Protein AF-A0A1M5UBV1-F1 (afdb_monomer_lite)

Secondary structure (DSSP, 8-state):
-HHHHHHHHTTSHHHHHHHHHHHHHTTEEEETTEEEE-TTS-TTTHHHHHHHHH-PEEETTEEE-SS---HHHHHHTTT-EEEEEEEEEGGGHHHHHHH-EE--TT-B-TTSPBP-SEEEES-SSSHHHHHHHHHHHHHH-S-EEEEEEEEEHHHHHHH----TT-TTSGGGGGEEEESEE-GGGBTTHHHHHHHHSTT-TT-----------

Organism: NCBI:txid299255

Foldseek 3Di:
DVVVVVVVQCVPVVSVVVVVCCCVPQQWHQDPVGIAGRPPRDPVCLQVVCCVPVVWHADQQFIQHPFFQDPVNLRSQQQTWYKWKAKAFLLCLLVCLVFNFAQDQPDADPVRHGQPAGKTFSDPDDDVSVVNQVVRCVVRNHGIDIWIFTGRSVVQVVFDDQPPVCPPPPRSSGITGDRGGRSVRGRCSVVSCVVSVPPCPPPNPPPPPDDDD

pLDDT: mean 76.19, std 16.85, range [38.78, 97.38]

Structure (mmCIF, N/CA/C/O backbone):
data_AF-A0A1M5UBV1-F1
#
_entry.id   AF-A0A1M5UBV1-F1
#
loop_
_atom_site.group_PDB
_atom_site.id
_atom_site.type_symbol
_atom_site.label_atom_id
_atom_site.label_alt_id
_atom_site.label_comp_id
_atom_site.label_asym_id
_atom_site.label_entity_id
_atom_site.label_seq_id
_atom_site.pdbx_PDB_ins_code
_atom_site.Cartn_x
_atom_site.Cartn_y
_atom_site.Cartn_z
_atom_site.occupancy
_atom_site.B_iso_or_equiv
_atom_site.auth_seq_id
_atom_site.auth_comp_id
_atom_site.auth_asym_id
_atom_site.auth_atom_id
_atom_site.pdbx_PDB_model_num
ATOM 1 N N . MET A 1 1 ? -2.088 0.505 27.541 1.00 43.03 1 MET A N 1
ATOM 2 C CA . MET A 1 1 ? -1.788 1.936 27.322 1.00 43.03 1 MET A CA 1
ATOM 3 C C . MET A 1 1 ? -3.053 2.742 27.047 1.00 43.03 1 MET A C 1
ATOM 5 O O . MET A 1 1 ? -3.202 3.775 27.684 1.00 43.03 1 MET A O 1
ATOM 9 N N . LEU A 1 2 ? -4.005 2.245 26.243 1.00 38.78 2 LEU A N 1
ATOM 10 C CA . LEU A 1 2 ? -5.259 2.952 25.934 1.00 38.78 2 LEU A CA 1
ATOM 11 C C . LEU A 1 2 ? -6.124 3.334 27.144 1.00 38.78 2 LEU A C 1
ATOM 13 O O . LEU A 1 2 ? -6.596 4.461 27.216 1.00 38.78 2 LEU A O 1
ATOM 17 N N . LYS A 1 3 ? -6.234 2.463 28.161 1.00 43.06 3 LYS A N 1
ATOM 18 C CA . LYS A 1 3 ? -6.889 2.814 29.440 1.00 43.06 3 LYS A CA 1
ATOM 19 C C . LYS A 1 3 ? -6.286 4.060 30.100 1.00 43.06 3 LYS A C 1
ATOM 21 O O . LYS A 1 3 ? -7.014 4.811 30.727 1.00 43.06 3 LYS A O 1
ATOM 26 N N . ASN A 1 4 ? -4.984 4.316 29.944 1.00 45.41 4 ASN A N 1
ATOM 27 C CA . ASN A 1 4 ? -4.338 5.508 30.507 1.00 45.41 4 ASN A CA 1
ATOM 28 C C . ASN A 1 4 ? -4.541 6.756 29.634 1.00 45.41 4 ASN A C 1
ATOM 30 O O . ASN A 1 4 ? -4.664 7.847 30.180 1.00 45.41 4 ASN A O 1
ATOM 34 N N . VAL A 1 5 ? -4.605 6.601 28.307 1.00 45.12 5 VAL A N 1
ATOM 35 C CA . VAL A 1 5 ? -4.924 7.695 27.371 1.00 45.12 5 VAL A CA 1
ATOM 36 C C . VAL A 1 5 ? -6.375 8.139 27.564 1.00 45.12 5 VAL A C 1
ATOM 38 O O . VAL A 1 5 ? -6.634 9.322 27.757 1.00 45.12 5 VAL A O 1
ATOM 41 N N . LEU A 1 6 ? -7.305 7.187 27.654 1.00 45.28 6 LEU A N 1
ATOM 42 C CA . LEU A 1 6 ? -8.710 7.464 27.936 1.00 45.28 6 LEU A CA 1
ATOM 43 C C . LEU A 1 6 ? -8.930 7.954 29.366 1.00 45.28 6 LEU A C 1
ATOM 45 O O . LEU A 1 6 ? -9.684 8.892 29.540 1.00 45.28 6 LEU A O 1
ATOM 49 N N . ASN A 1 7 ? -8.219 7.458 30.384 1.00 47.16 7 ASN A N 1
ATOM 50 C CA . ASN A 1 7 ? -8.306 8.048 31.730 1.00 47.16 7 ASN A CA 1
ATOM 51 C C . ASN A 1 7 ? -7.861 9.523 31.769 1.00 47.16 7 ASN A C 1
ATOM 53 O O . ASN A 1 7 ? -8.357 10.277 32.604 1.00 47.16 7 ASN A O 1
ATOM 57 N N . ASN A 1 8 ? -6.965 9.954 30.872 1.00 43.50 8 ASN A N 1
ATOM 58 C CA . ASN A 1 8 ? -6.593 11.365 30.705 1.00 43.50 8 ASN A CA 1
ATOM 59 C C . ASN A 1 8 ? -7.640 12.177 29.916 1.00 43.50 8 ASN A C 1
ATOM 61 O O . ASN A 1 8 ? -7.787 13.369 30.164 1.00 43.50 8 ASN A O 1
ATOM 65 N N . ILE A 1 9 ? -8.380 11.554 28.993 1.00 41.12 9 ILE A N 1
ATOM 66 C CA . ILE A 1 9 ? -9.473 12.195 28.237 1.00 41.12 9 ILE A CA 1
ATOM 67 C C . ILE A 1 9 ? -10.746 12.291 29.101 1.00 41.12 9 ILE A C 1
ATOM 69 O O . ILE A 1 9 ? -11.346 13.357 29.212 1.00 41.12 9 ILE A O 1
ATOM 73 N N . LEU A 1 10 ? -11.101 11.208 29.796 1.00 40.62 10 LEU A N 1
ATOM 74 C CA . LEU A 1 10 ? -12.265 11.061 30.678 1.00 40.62 10 LEU A CA 1
ATOM 75 C C . LEU A 1 10 ? -12.140 11.836 32.003 1.00 40.62 10 LEU A C 1
ATOM 77 O O . LEU A 1 10 ? -13.126 12.016 32.712 1.00 40.62 10 LEU A O 1
ATOM 81 N N . SER A 1 11 ? -10.944 12.314 32.363 1.00 46.53 11 SER A N 1
ATOM 82 C CA . SER A 1 11 ? -10.758 13.215 33.515 1.00 46.53 11 SER A CA 1
ATOM 83 C C . SER A 1 11 ? -11.107 14.676 33.200 1.00 46.53 11 SER A C 1
ATOM 85 O O . SER A 1 11 ? -11.178 15.498 34.116 1.00 46.53 11 SER A O 1
ATOM 87 N N . SER A 1 12 ? -11.394 14.993 31.933 1.00 46.38 12 SER A N 1
ATOM 88 C CA . SER A 1 12 ? -12.055 16.230 31.523 1.00 46.38 12 SER A CA 1
ATOM 89 C C . SER A 1 12 ? -13.567 15.980 31.384 1.00 46.38 12 SER A C 1
ATOM 91 O O . SER A 1 12 ? -13.971 15.234 30.492 1.00 46.38 12 SER A O 1
ATOM 93 N N . PRO A 1 13 ? -14.430 16.602 32.212 1.00 45.62 13 PRO A N 1
ATOM 94 C CA . PRO A 1 13 ? -15.876 16.342 32.210 1.00 45.62 13 PRO A CA 1
ATOM 95 C C . PRO A 1 13 ? -16.550 16.618 30.859 1.00 45.62 13 PRO A C 1
ATOM 97 O O . PRO A 1 13 ? -17.507 15.947 30.495 1.00 45.62 13 PRO A O 1
ATOM 100 N N . THR A 1 14 ? -16.034 17.588 30.100 1.00 46.50 14 THR A N 1
ATOM 101 C CA . THR A 1 14 ? -16.545 17.967 28.775 1.00 46.50 14 THR A CA 1
ATOM 102 C C . THR A 1 14 ? -16.158 16.978 27.679 1.00 46.50 14 THR A C 1
ATOM 104 O O . THR A 1 14 ? -16.930 16.800 26.746 1.00 46.50 14 THR A O 1
ATOM 107 N N . LEU A 1 15 ? -14.989 16.336 27.787 1.00 43.19 15 LEU A N 1
ATOM 108 C CA . LEU A 1 15 ? -14.557 15.302 26.839 1.00 43.19 15 LEU A CA 1
ATOM 109 C C . LEU A 1 15 ? -15.141 13.933 27.195 1.00 43.19 15 LEU A C 1
ATOM 111 O O . LEU A 1 15 ? -15.409 13.137 26.308 1.00 43.19 15 LEU A O 1
ATOM 115 N N . ALA A 1 16 ? -15.377 13.657 28.479 1.00 44.75 16 ALA A N 1
ATOM 116 C CA . ALA A 1 16 ? -16.016 12.419 28.912 1.00 44.75 16 ALA A CA 1
ATOM 117 C C . ALA A 1 16 ? -17.445 12.292 28.371 1.00 44.75 16 ALA A C 1
ATOM 119 O O . ALA A 1 16 ? -17.813 11.242 27.860 1.00 44.75 16 ALA A O 1
ATOM 120 N N . GLN A 1 17 ? -18.209 13.385 28.409 1.00 45.50 17 GLN A N 1
ATOM 121 C CA . GLN A 1 17 ? -19.580 13.406 27.909 1.00 45.50 17 GLN A CA 1
ATOM 122 C C . GLN A 1 17 ? -19.638 13.330 26.378 1.00 45.50 17 GLN A C 1
ATOM 124 O O . GLN A 1 17 ? -20.487 12.633 25.840 1.00 45.50 17 GLN A O 1
ATOM 129 N N . SER A 1 18 ? -18.679 13.948 25.674 1.00 53.75 18 SER A N 1
ATOM 130 C CA . SER A 1 18 ? -18.565 13.777 24.223 1.00 53.75 18 SER A CA 1
ATOM 131 C C . SER A 1 18 ? -18.099 12.384 23.824 1.00 53.75 18 SER A C 1
ATOM 133 O O . SER A 1 18 ? -18.428 11.987 22.725 1.00 53.75 18 SER A O 1
ATOM 135 N N . VAL A 1 19 ? -17.337 11.678 24.676 1.00 48.16 19 VAL A N 1
ATOM 136 C CA . VAL A 1 19 ? -16.870 10.295 24.460 1.00 48.16 19 VAL A CA 1
ATOM 137 C C . VAL A 1 19 ? -17.974 9.275 24.762 1.00 48.16 19 VAL A C 1
ATOM 139 O O . VAL A 1 19 ? -18.094 8.310 24.025 1.00 48.16 19 VAL A O 1
ATOM 142 N N . GLU A 1 20 ? -18.801 9.469 25.793 1.00 51.56 20 GLU A N 1
ATOM 143 C CA . GLU A 1 20 ? -19.961 8.596 26.060 1.00 51.56 20 GLU A CA 1
ATOM 144 C C . GLU A 1 20 ? -21.050 8.743 24.983 1.00 51.56 20 GLU A C 1
ATOM 146 O O . GLU A 1 20 ? -21.502 7.730 24.452 1.00 51.56 20 GLU A O 1
ATOM 151 N N . ASP A 1 21 ? -21.382 9.975 24.570 1.00 53.84 21 ASP A N 1
ATOM 152 C CA . ASP A 1 21 ? -22.288 10.219 23.432 1.00 53.84 21 ASP A CA 1
ATOM 153 C C . ASP A 1 21 ? -21.694 9.698 22.099 1.00 53.84 21 ASP A C 1
ATOM 155 O O . ASP A 1 21 ? -22.429 9.300 21.196 1.00 53.84 21 ASP A O 1
ATOM 159 N N . TRP A 1 22 ? -20.360 9.642 21.987 1.00 54.75 22 TRP A N 1
ATOM 160 C CA . TRP A 1 22 ? -19.616 9.033 20.871 1.00 54.75 22 TRP A CA 1
ATOM 161 C C . TRP A 1 22 ? -19.735 7.509 20.836 1.00 54.75 22 TRP A C 1
ATOM 163 O O . TRP A 1 22 ? -19.956 6.910 19.793 1.00 54.75 22 TRP A O 1
ATOM 173 N N . VAL A 1 23 ? -19.554 6.864 21.986 1.00 55.16 23 VAL A N 1
ATOM 174 C CA . VAL A 1 23 ? -19.487 5.403 22.119 1.00 55.16 23 VAL A CA 1
ATOM 175 C C . VAL A 1 23 ? -20.865 4.778 21.898 1.00 55.16 23 VAL A C 1
ATOM 177 O O . VAL A 1 23 ? -20.972 3.728 21.270 1.00 55.16 23 VAL A O 1
ATOM 180 N N . GLU A 1 24 ? -21.936 5.443 22.335 1.00 56.16 24 GLU A N 1
ATOM 181 C CA . GLU A 1 24 ? -23.305 4.981 22.072 1.00 56.16 24 GLU A CA 1
ATOM 182 C C . GLU A 1 24 ? -23.837 5.393 20.684 1.00 56.16 24 GLU A C 1
ATOM 184 O O . GLU A 1 24 ? -24.739 4.734 20.168 1.00 56.16 24 GLU A O 1
ATOM 189 N N . GLY A 1 25 ? -23.287 6.446 20.061 1.00 57.69 25 GLY A N 1
ATOM 190 C CA . GLY A 1 25 ? -23.727 6.951 18.753 1.00 57.69 25 GLY A CA 1
ATOM 191 C C . GLY A 1 25 ? -22.976 6.401 17.534 1.00 57.69 25 GLY A C 1
ATOM 192 O O . GLY A 1 25 ? -23.544 6.361 16.446 1.00 57.69 25 GLY A O 1
ATOM 193 N N . GLU A 1 26 ? -21.721 5.970 17.689 1.00 59.12 26 GLU A N 1
ATOM 194 C CA . GLU A 1 26 ? -20.807 5.731 16.554 1.00 59.12 26 GLU A CA 1
ATOM 195 C C . GLU A 1 26 ? -20.386 4.271 16.383 1.00 59.12 26 GLU A C 1
ATOM 197 O O . GLU A 1 26 ? -19.434 3.948 15.672 1.00 59.12 26 GLU A O 1
ATOM 202 N N . GLY A 1 27 ? -21.109 3.365 17.040 1.00 61.09 27 GLY A N 1
ATOM 203 C CA . GLY A 1 27 ? -20.923 1.941 16.836 1.00 61.09 27 GLY A CA 1
ATOM 204 C C . GLY A 1 27 ? -19.535 1.453 17.243 1.00 61.09 27 GLY A C 1
ATOM 205 O O . GLY A 1 27 ? -18.955 0.615 16.558 1.00 61.09 27 GLY A O 1
ATOM 206 N N . ILE A 1 28 ? -18.982 1.960 18.346 1.00 66.12 28 ILE A N 1
ATOM 207 C CA . ILE A 1 28 ? -17.858 1.331 19.045 1.00 66.12 28 ILE A CA 1
ATOM 208 C C . ILE A 1 28 ? -18.255 1.175 20.505 1.00 66.12 28 ILE A C 1
ATOM 210 O O . ILE A 1 28 ? -18.520 2.166 21.166 1.00 66.12 28 ILE A O 1
ATOM 214 N N . TYR A 1 29 ? -18.212 -0.042 21.038 1.00 67.75 29 TYR A N 1
ATOM 215 C CA . TYR A 1 29 ? -18.518 -0.331 22.437 1.00 67.75 29 TYR A CA 1
ATOM 216 C C . TYR A 1 29 ? -17.322 -0.977 23.154 1.00 67.75 29 TYR A C 1
ATOM 218 O O . TYR A 1 29 ? -16.541 -1.713 22.549 1.00 67.75 29 TYR A O 1
ATOM 226 N N . ASP A 1 30 ? -17.159 -0.702 24.451 1.00 68.75 30 ASP A N 1
ATOM 227 C CA . ASP A 1 30 ? -16.189 -1.394 25.316 1.00 68.75 30 ASP A CA 1
ATOM 228 C C . ASP A 1 30 ? -16.865 -2.610 25.962 1.00 68.75 30 ASP A C 1
ATOM 230 O O . ASP A 1 30 ? -17.845 -2.469 26.698 1.00 68.75 30 ASP A O 1
ATOM 234 N N . ASP A 1 31 ? -16.356 -3.814 25.699 1.00 72.31 31 ASP A N 1
ATOM 235 C CA . ASP A 1 31 ? -16.775 -5.027 26.398 1.00 72.31 31 ASP A CA 1
ATOM 236 C C . ASP A 1 31 ? -15.679 -5.546 27.347 1.00 72.31 31 ASP A C 1
ATOM 238 O O . ASP A 1 31 ? -14.582 -5.003 27.464 1.00 72.31 31 ASP A O 1
ATOM 242 N N . ALA A 1 32 ? -15.952 -6.641 28.063 1.00 70.31 32 ALA A N 1
ATOM 243 C CA . ALA A 1 32 ? -14.978 -7.221 28.994 1.00 70.31 32 ALA A CA 1
ATOM 244 C C . ALA A 1 32 ? -13.655 -7.670 28.324 1.00 70.31 32 ALA A C 1
ATOM 246 O O . ALA A 1 32 ? -12.669 -7.919 29.022 1.00 70.31 32 ALA A O 1
ATOM 247 N N . SER A 1 33 ? -13.631 -7.792 26.995 1.00 68.31 33 SER A N 1
ATOM 248 C CA . SER A 1 33 ? -12.469 -8.107 26.161 1.00 68.31 33 SER A CA 1
ATOM 249 C C . SER A 1 33 ? -11.823 -6.881 25.496 1.00 68.31 33 SER A C 1
ATOM 251 O O . SER A 1 33 ? -10.735 -7.023 24.935 1.00 68.31 33 SER A O 1
ATOM 253 N N . GLY A 1 34 ? -12.425 -5.695 25.623 1.00 70.69 34 GLY A N 1
ATOM 254 C CA . GLY A 1 34 ? -11.933 -4.411 25.128 1.00 70.69 34 GLY A CA 1
ATOM 255 C C . GLY A 1 34 ? -12.881 -3.740 24.130 1.00 70.69 34 GLY A C 1
ATOM 256 O O . GLY A 1 34 ? -14.011 -4.175 23.920 1.00 70.69 34 GLY A O 1
ATOM 257 N N . TRP A 1 35 ? -12.381 -2.686 23.487 1.00 68.31 35 TRP A N 1
ATOM 258 C CA . TRP A 1 35 ? -13.119 -1.912 22.489 1.00 68.31 35 TRP A CA 1
ATOM 259 C C . TRP A 1 35 ? -13.373 -2.719 21.212 1.00 68.31 35 TRP A C 1
ATOM 261 O O . TRP A 1 35 ? -12.452 -3.326 20.656 1.00 68.31 35 TRP A O 1
ATOM 271 N N . ARG A 1 36 ? -14.615 -2.696 20.727 1.00 69.44 36 ARG A N 1
ATOM 272 C CA . ARG A 1 36 ? -15.060 -3.350 19.493 1.00 69.44 36 ARG A CA 1
ATOM 273 C C . ARG A 1 36 ? -15.964 -2.433 18.696 1.00 69.44 36 ARG A C 1
ATOM 275 O O . ARG A 1 36 ? -16.697 -1.641 19.270 1.00 69.44 36 ARG A O 1
ATOM 282 N N . ARG A 1 37 ? -15.957 -2.611 17.379 1.00 72.12 37 ARG A N 1
ATOM 283 C CA . ARG A 1 37 ? -16.987 -2.056 16.509 1.00 72.12 37 ARG A CA 1
ATOM 284 C C . ARG A 1 37 ? -18.314 -2.788 16.738 1.00 72.12 37 ARG A C 1
ATOM 286 O O . ARG A 1 37 ? -18.337 -4.018 16.796 1.00 72.12 37 ARG A O 1
ATOM 293 N N . ASP A 1 38 ? -19.391 -2.026 16.842 1.00 71.75 38 ASP A N 1
ATOM 294 C CA . ASP A 1 38 ? -20.771 -2.479 16.797 1.00 71.75 38 ASP A CA 1
ATOM 295 C C . ASP A 1 38 ? -21.033 -3.162 15.447 1.00 71.75 38 ASP A C 1
ATOM 297 O O . ASP A 1 38 ? -20.908 -2.521 14.397 1.00 71.75 38 ASP A O 1
ATOM 301 N N . PRO A 1 39 ? -21.347 -4.469 15.440 1.00 68.69 39 PRO A N 1
ATOM 302 C CA . PRO A 1 39 ? -21.664 -5.182 14.209 1.00 68.69 39 PRO A CA 1
ATOM 303 C C . PRO A 1 39 ? -22.909 -4.626 13.504 1.00 68.69 39 PRO A C 1
ATOM 305 O O . PRO A 1 39 ? -23.041 -4.834 12.297 1.00 68.69 39 PRO A O 1
ATOM 308 N N . ASP A 1 40 ? -23.786 -3.924 14.228 1.00 69.25 40 ASP A N 1
ATOM 309 C CA . ASP A 1 40 ? -24.995 -3.300 13.695 1.00 69.25 40 ASP A CA 1
ATOM 310 C C . ASP A 1 40 ? -24.739 -1.869 13.178 1.00 69.25 40 ASP A C 1
ATOM 312 O O . ASP A 1 40 ? -25.636 -1.277 12.573 1.00 69.25 40 ASP A O 1
ATOM 316 N N . PHE A 1 41 ? -23.522 -1.320 13.343 1.00 69.56 41 PHE A N 1
ATOM 317 C CA . PHE A 1 41 ? -23.139 -0.043 12.733 1.00 69.56 41 PHE A CA 1
ATOM 318 C C . PHE A 1 41 ? -23.147 -0.174 11.212 1.00 69.56 41 PHE A C 1
ATOM 320 O O . PHE A 1 41 ? -22.277 -0.829 10.611 1.00 69.56 41 PHE A O 1
ATOM 327 N N . ALA A 1 42 ? -24.168 0.436 10.615 1.00 61.09 42 ALA A N 1
ATOM 328 C CA . ALA A 1 42 ? -24.555 0.243 9.234 1.00 61.09 42 ALA A CA 1
ATOM 329 C C . ALA A 1 42 ? -23.365 0.504 8.296 1.00 61.09 42 ALA A C 1
ATOM 331 O O . ALA A 1 42 ? -22.713 1.550 8.324 1.00 61.09 42 ALA A O 1
ATOM 332 N N . SER A 1 43 ? -23.025 -0.501 7.485 1.00 67.56 43 SER A N 1
ATOM 333 C CA . SER A 1 43 ? -21.823 -0.479 6.643 1.00 67.56 43 SER A CA 1
ATOM 334 C C . SER A 1 43 ? -21.807 0.660 5.619 1.00 67.56 43 SER A C 1
ATOM 336 O O . SER A 1 43 ? -20.747 0.994 5.103 1.00 67.56 43 SER A O 1
ATOM 338 N N . ASP A 1 44 ? -22.976 1.206 5.299 1.00 77.31 44 ASP A N 1
ATOM 339 C CA . ASP A 1 44 ? -23.207 2.290 4.350 1.00 77.31 44 ASP A CA 1
ATOM 340 C C . ASP A 1 44 ? -22.924 3.688 4.917 1.00 77.31 44 ASP A C 1
ATOM 342 O O . ASP A 1 44 ? -22.596 4.581 4.141 1.00 77.31 44 ASP A O 1
ATOM 346 N N . GLU A 1 45 ? -22.964 3.879 6.238 1.00 77.88 45 GLU A N 1
ATOM 347 C CA . GLU A 1 45 ? -22.649 5.171 6.876 1.00 77.88 45 GLU A CA 1
ATOM 348 C C . GLU A 1 45 ? -21.157 5.315 7.219 1.00 77.88 45 GLU A C 1
ATOM 350 O O . GLU A 1 45 ? -20.627 6.426 7.309 1.00 77.88 45 GLU A O 1
ATOM 355 N N . LEU A 1 46 ? -20.448 4.186 7.340 1.00 79.69 46 LEU A N 1
ATOM 356 C CA . LEU A 1 46 ? -19.030 4.146 7.698 1.00 79.69 46 LEU A CA 1
ATOM 357 C C . LEU A 1 46 ? -18.123 4.987 6.773 1.00 79.69 46 LEU A C 1
ATOM 359 O O . LEU A 1 46 ? -17.278 5.702 7.309 1.00 79.69 46 LEU A O 1
ATOM 363 N N . PRO A 1 47 ? -18.251 4.958 5.429 1.00 83.19 47 PRO A N 1
ATOM 364 C CA . PRO A 1 47 ? -17.396 5.767 4.559 1.00 83.19 47 PRO A CA 1
ATOM 365 C C . PRO A 1 47 ? -17.529 7.273 4.792 1.00 83.19 47 PRO A C 1
ATOM 367 O O . PRO A 1 47 ? -16.524 7.975 4.857 1.00 83.19 47 PRO A O 1
ATOM 370 N N . THR A 1 48 ? -18.761 7.769 4.946 1.00 81.25 48 THR A N 1
ATOM 371 C CA . THR A 1 48 ? -19.017 9.191 5.216 1.00 81.25 48 THR A CA 1
ATOM 372 C C . THR A 1 48 ? -18.414 9.593 6.551 1.00 81.25 48 THR A C 1
ATOM 374 O O . THR A 1 48 ? -17.684 10.577 6.625 1.00 81.25 48 THR A O 1
ATOM 377 N N . TYR A 1 49 ? -18.650 8.783 7.580 1.00 80.56 49 TYR A N 1
ATOM 378 C CA . TYR A 1 49 ? -18.112 9.015 8.909 1.00 80.56 49 TYR A CA 1
ATOM 379 C C . TYR A 1 49 ? -16.571 9.074 8.922 1.00 80.56 49 TYR A C 1
ATOM 381 O O . TYR A 1 49 ? -15.976 10.018 9.444 1.00 80.56 49 TYR A O 1
ATOM 389 N N . LEU A 1 50 ? -15.912 8.094 8.296 1.00 81.69 50 LEU A N 1
ATOM 390 C CA . LEU A 1 50 ? -14.451 8.026 8.218 1.00 81.69 50 LEU A CA 1
ATOM 391 C C . LEU A 1 50 ? -13.842 9.211 7.464 1.00 81.69 50 LEU A C 1
ATOM 393 O O . LEU A 1 50 ? -12.803 9.731 7.878 1.00 81.69 50 LEU A O 1
ATOM 397 N N . SER A 1 51 ? -14.501 9.666 6.400 1.00 82.56 51 SER A N 1
ATOM 398 C CA . SER A 1 51 ? -14.070 10.838 5.642 1.00 82.56 51 SER A CA 1
ATOM 399 C C . SER A 1 51 ? -14.166 12.113 6.485 1.00 82.56 51 SER A C 1
ATOM 401 O O . SER A 1 51 ? -13.199 12.869 6.564 1.00 82.56 51 SER A O 1
ATOM 403 N N . GLU A 1 52 ? -15.290 12.328 7.177 1.00 79.38 52 GLU A N 1
ATOM 404 C CA . GLU A 1 52 ? -15.535 13.548 7.957 1.00 79.38 52 GLU A CA 1
ATOM 405 C C . GLU A 1 52 ? -14.672 13.652 9.219 1.00 79.38 52 GLU A C 1
ATOM 407 O O . GLU A 1 52 ? -14.196 14.739 9.554 1.00 79.38 52 GLU A O 1
ATOM 412 N N . ILE A 1 53 ? -14.473 12.537 9.928 1.00 75.50 53 ILE A N 1
ATOM 413 C CA . ILE A 1 53 ? -13.826 12.536 11.246 1.00 75.50 53 ILE A CA 1
ATOM 414 C C . ILE A 1 53 ? -12.338 12.215 11.163 1.00 75.50 53 ILE A C 1
ATOM 416 O O . ILE A 1 53 ? -11.538 12.815 11.884 1.00 75.50 53 ILE A O 1
ATOM 420 N N . ALA A 1 54 ? -11.959 11.269 10.305 1.00 71.50 54 ALA A N 1
ATOM 421 C CA . ALA A 1 54 ? -10.599 10.745 10.252 1.00 71.50 54 ALA A CA 1
ATOM 422 C C . ALA A 1 54 ? -9.842 11.140 8.976 1.00 71.50 54 ALA A C 1
ATOM 424 O O . ALA A 1 54 ? -8.661 10.818 8.869 1.00 71.50 54 ALA A O 1
ATOM 425 N N . GLY A 1 55 ? -10.489 11.816 8.016 1.00 80.44 55 GLY A N 1
ATOM 426 C CA . GLY A 1 55 ? -9.876 12.120 6.719 1.00 80.44 55 GLY A CA 1
ATOM 427 C C . GLY A 1 55 ? -9.499 10.857 5.938 1.00 80.44 55 GLY A C 1
ATOM 428 O O . GLY A 1 55 ? -8.499 10.854 5.218 1.00 80.44 55 GLY A O 1
ATOM 429 N N . ILE A 1 56 ? -10.255 9.774 6.149 1.00 85.00 56 ILE A N 1
ATOM 430 C CA . ILE A 1 56 ? -10.055 8.465 5.526 1.00 85.00 56 ILE A CA 1
ATOM 431 C C . ILE A 1 56 ? -11.101 8.307 4.425 1.00 85.00 56 ILE A C 1
ATOM 433 O O . ILE A 1 56 ? -12.302 8.278 4.698 1.00 85.00 56 ILE A O 1
ATOM 437 N N . GLU A 1 57 ? -10.649 8.199 3.182 1.00 88.12 57 GLU A N 1
ATOM 438 C CA . GLU A 1 57 ? -11.527 8.118 2.015 1.00 88.12 57 GLU A CA 1
ATOM 439 C C . GLU A 1 57 ? -11.728 6.658 1.594 1.00 88.12 57 GLU A C 1
ATOM 441 O O . GLU A 1 57 ? -10.839 5.819 1.737 1.00 88.12 57 GLU A O 1
ATOM 446 N N . ALA A 1 58 ? -12.931 6.319 1.129 1.00 86.88 58 ALA A N 1
ATOM 447 C CA . ALA A 1 58 ? -13.209 4.986 0.605 1.00 86.88 58 ALA A CA 1
ATOM 448 C C . ALA A 1 58 ? -12.765 4.895 -0.856 1.00 86.88 58 ALA A C 1
ATOM 450 O O . ALA A 1 58 ? -13.127 5.742 -1.667 1.00 86.88 58 ALA A O 1
ATOM 451 N N . GLU A 1 59 ? -12.053 3.824 -1.183 1.00 86.50 59 GLU A N 1
ATOM 452 C CA . GLU A 1 59 ? -11.448 3.576 -2.486 1.00 86.50 59 GLU A CA 1
ATOM 453 C C . GLU A 1 59 ? -11.741 2.155 -2.980 1.00 86.50 59 GLU A C 1
ATOM 455 O O . GLU A 1 59 ? -12.262 1.292 -2.259 1.00 86.50 59 GLU A O 1
ATOM 460 N N . GLU A 1 60 ? -11.401 1.878 -4.240 1.00 83.69 60 GLU A N 1
ATOM 461 C CA . GLU A 1 60 ? -11.484 0.511 -4.748 1.00 83.69 60 GLU A CA 1
ATOM 462 C C . GLU A 1 60 ? -10.578 -0.420 -3.919 1.00 83.69 60 GLU A C 1
ATOM 464 O O . GLU A 1 60 ? -9.369 -0.240 -3.803 1.00 83.69 60 GLU A O 1
ATOM 469 N N . GLY A 1 61 ? -11.178 -1.442 -3.305 1.00 82.81 61 GLY A N 1
ATOM 470 C CA . GLY A 1 61 ? -10.455 -2.435 -2.507 1.00 82.81 61 GLY A CA 1
ATOM 471 C C . GLY A 1 61 ? -10.211 -2.069 -1.037 1.00 82.81 61 GLY A C 1
ATOM 472 O O . GLY A 1 61 ? -9.733 -2.935 -0.298 1.00 82.81 61 GLY A O 1
ATOM 473 N N . GLY A 1 62 ? -10.573 -0.868 -0.571 1.00 89.38 62 GLY A N 1
ATOM 474 C CA . GLY A 1 62 ? -10.425 -0.512 0.842 1.00 89.38 62 GLY A CA 1
ATOM 475 C C . GLY A 1 62 ? -10.587 0.972 1.150 1.00 89.38 62 GLY A C 1
ATOM 476 O O . GLY A 1 62 ? -11.334 1.680 0.491 1.00 89.38 62 GLY A O 1
ATOM 477 N N . PHE A 1 63 ? -9.894 1.425 2.188 1.00 89.50 63 PHE A N 1
ATOM 478 C CA . PHE A 1 63 ? -9.857 2.824 2.604 1.00 89.50 63 PHE A CA 1
ATOM 479 C C . PHE A 1 63 ? -8.456 3.410 2.423 1.00 89.50 63 PHE A C 1
ATOM 481 O O . PHE A 1 63 ? -7.481 2.814 2.885 1.00 89.50 63 PHE A O 1
ATOM 488 N N . GLU A 1 64 ? -8.342 4.560 1.770 1.00 88.88 64 GLU A N 1
ATOM 489 C CA . GLU A 1 64 ? -7.083 5.286 1.634 1.00 88.88 64 GLU A CA 1
ATOM 490 C C . GLU A 1 64 ? -6.792 6.107 2.894 1.00 88.88 64 GLU A C 1
ATOM 492 O O . GLU A 1 64 ? -7.672 6.733 3.489 1.00 88.88 64 GLU A O 1
ATOM 497 N N . LEU A 1 65 ? -5.529 6.078 3.316 1.00 86.19 65 LEU A N 1
ATOM 498 C CA . LEU A 1 65 ? -5.056 6.768 4.506 1.00 86.19 65 LEU A CA 1
ATOM 499 C C . LEU A 1 65 ? -4.219 7.980 4.096 1.00 86.19 65 LEU A C 1
ATOM 501 O O . LEU A 1 65 ? -3.230 7.840 3.384 1.00 86.19 65 LEU A O 1
ATOM 505 N N . SER A 1 66 ? -4.573 9.160 4.596 1.00 81.31 66 SER A N 1
ATOM 506 C CA . SER A 1 66 ? -3.766 10.379 4.447 1.00 81.31 66 SER A CA 1
ATOM 507 C C . SER A 1 66 ? -2.689 10.512 5.536 1.00 81.31 66 SER A C 1
ATOM 509 O O . SER A 1 66 ? -1.665 11.167 5.337 1.00 81.31 66 SER A O 1
ATOM 511 N N . GLU A 1 67 ? -2.889 9.840 6.670 1.00 82.50 67 GLU A N 1
ATOM 512 C CA . GLU A 1 67 ? -2.018 9.838 7.848 1.00 82.50 67 GLU A CA 1
ATOM 513 C C . GLU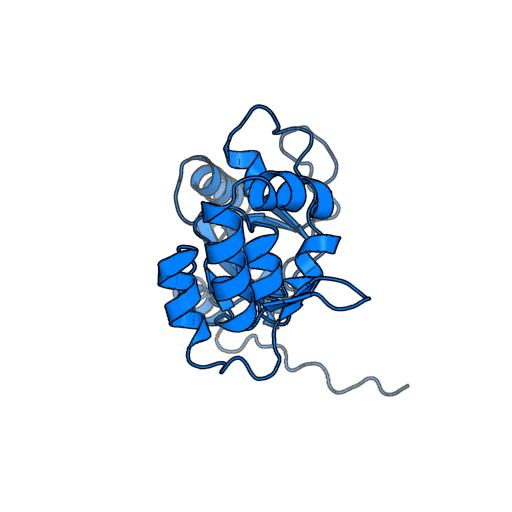 A 1 67 ? -1.764 8.398 8.342 1.00 82.50 67 GLU A C 1
ATOM 515 O O . GLU A 1 67 ? -2.476 7.474 7.935 1.00 82.50 67 GLU A O 1
ATOM 520 N N . PRO A 1 68 ? -0.773 8.153 9.226 1.00 81.81 68 PRO A N 1
ATOM 521 C CA . PRO A 1 68 ? -0.559 6.827 9.786 1.00 81.81 68 PRO A CA 1
ATOM 522 C C . PRO A 1 68 ? -1.795 6.358 10.552 1.00 81.81 68 PRO A C 1
ATOM 524 O O . PRO A 1 68 ? -2.437 7.127 11.270 1.00 81.81 68 PRO A O 1
ATOM 527 N N . LEU A 1 69 ? -2.108 5.068 10.435 1.00 81.75 69 LEU A N 1
ATOM 528 C CA . LEU A 1 69 ? -3.300 4.493 11.051 1.00 81.75 69 LEU A CA 1
ATOM 529 C C . LEU A 1 69 ? -3.265 4.633 12.584 1.00 81.75 69 LEU A C 1
ATOM 531 O O . LEU A 1 69 ? -2.544 3.906 13.271 1.00 81.75 69 LEU A O 1
ATOM 535 N N . SER A 1 70 ? -4.080 5.541 13.123 1.00 81.44 70 SER A N 1
ATOM 536 C CA . SER A 1 70 ? -4.234 5.706 14.569 1.00 81.44 70 SER A CA 1
ATOM 537 C C . SER A 1 70 ? -4.897 4.478 15.205 1.00 81.44 70 SER A C 1
ATOM 539 O O . SER A 1 70 ? -5.634 3.736 14.553 1.00 81.44 70 SER A O 1
ATOM 541 N N . GLU A 1 71 ? -4.686 4.259 16.509 1.00 78.62 71 GLU A N 1
ATOM 542 C CA . GLU A 1 71 ? -5.339 3.150 17.228 1.00 78.62 71 GLU A CA 1
ATOM 543 C C . GLU A 1 71 ? -6.871 3.248 17.160 1.00 78.62 71 GLU A C 1
ATOM 545 O O . GLU A 1 71 ? -7.554 2.232 17.061 1.00 78.62 71 GLU A O 1
ATOM 550 N N . HIS A 1 72 ? -7.408 4.470 17.132 1.00 76.81 72 HIS A N 1
ATOM 551 C CA . HIS A 1 72 ? -8.836 4.707 16.970 1.00 76.81 72 HIS A CA 1
ATOM 552 C C . HIS A 1 72 ? -9.335 4.327 15.565 1.00 76.81 72 HIS A C 1
ATOM 554 O O . HIS A 1 72 ? -10.261 3.526 15.442 1.00 76.81 72 HIS A O 1
ATOM 560 N N . ALA A 1 73 ? -8.670 4.804 14.505 1.00 81.69 73 ALA A N 1
ATOM 561 C CA . ALA A 1 73 ? -8.999 4.428 13.127 1.00 81.69 73 ALA A CA 1
ATOM 562 C C . ALA A 1 73 ? -8.888 2.911 12.907 1.00 81.69 73 ALA A C 1
ATOM 564 O O . ALA A 1 73 ? -9.704 2.311 12.210 1.00 81.69 73 ALA A O 1
ATOM 565 N N . ARG A 1 74 ? -7.919 2.265 13.563 1.00 83.44 74 ARG A N 1
ATOM 566 C CA . ARG A 1 74 ? -7.749 0.812 13.527 1.00 83.44 74 ARG A CA 1
ATOM 567 C C . ARG A 1 74 ? -8.951 0.054 14.097 1.00 83.44 74 ARG A C 1
ATOM 569 O O . ARG A 1 74 ? -9.292 -0.998 13.566 1.00 83.44 74 ARG A O 1
ATOM 576 N N . LEU A 1 75 ? -9.578 0.563 15.158 1.00 82.06 75 LEU A N 1
ATOM 577 C CA . LEU A 1 75 ? -10.775 -0.046 15.748 1.00 82.06 75 LEU A CA 1
ATOM 578 C C . LEU A 1 75 ? -11.999 0.119 14.839 1.00 82.06 75 LEU A C 1
ATOM 580 O O . LEU A 1 75 ? -12.729 -0.847 14.629 1.00 82.06 75 LEU A O 1
ATOM 584 N N . LEU A 1 76 ? -12.186 1.309 14.260 1.00 81.25 76 LEU A N 1
ATOM 585 C CA . LEU A 1 76 ? -13.270 1.589 13.308 1.00 81.25 76 LEU A CA 1
ATOM 586 C C . LEU A 1 76 ? -13.174 0.719 12.048 1.00 81.25 76 LEU A C 1
ATOM 588 O O . LEU A 1 76 ? -14.174 0.206 11.545 1.00 81.25 76 LEU A O 1
ATOM 592 N N . LEU A 1 77 ? -11.951 0.527 11.557 1.00 85.56 77 LEU A N 1
ATOM 593 C CA . LEU A 1 77 ? -11.654 -0.250 10.359 1.00 85.56 77 LEU A CA 1
ATOM 594 C C . LEU A 1 77 ? -11.411 -1.740 10.637 1.00 85.56 77 LEU A C 1
ATOM 596 O O . LEU A 1 77 ? -10.924 -2.453 9.758 1.00 85.56 77 LEU A O 1
ATOM 600 N N . ALA A 1 78 ? -11.737 -2.240 11.831 1.00 85.50 78 ALA A N 1
ATOM 601 C CA . ALA A 1 78 ? -11.632 -3.665 12.127 1.00 85.50 78 ALA A CA 1
ATOM 602 C C . ALA A 1 78 ? -12.466 -4.487 11.123 1.00 85.50 78 ALA A C 1
ATOM 604 O O . ALA A 1 78 ? -13.632 -4.181 10.863 1.00 85.50 78 ALA A O 1
ATOM 605 N N . GLY A 1 79 ? -11.857 -5.522 10.537 1.00 85.00 79 GLY A N 1
ATOM 606 C CA . GLY A 1 79 ? -12.460 -6.317 9.460 1.00 85.00 79 GLY A CA 1
ATOM 607 C C . GLY A 1 79 ? -12.484 -5.659 8.070 1.00 85.00 79 GLY A C 1
ATOM 608 O O . GLY A 1 79 ? -12.907 -6.307 7.112 1.00 85.00 79 GLY A O 1
ATOM 609 N N . CYS A 1 80 ? -12.011 -4.417 7.928 1.00 89.75 80 CYS A N 1
ATOM 610 C CA . CYS A 1 80 ? -11.852 -3.733 6.644 1.00 89.75 80 CYS A CA 1
ATOM 611 C C . CYS A 1 80 ? -10.414 -3.859 6.106 1.00 89.75 80 CYS A C 1
ATOM 613 O O . CYS A 1 80 ? -9.477 -4.242 6.815 1.00 89.75 80 CYS A O 1
ATOM 615 N N . SER A 1 81 ? -10.241 -3.494 4.835 1.00 92.38 81 SER A N 1
ATOM 616 C CA . SER A 1 81 ? -8.929 -3.298 4.212 1.00 92.38 81 SER A CA 1
ATOM 617 C C . SER A 1 81 ? -8.614 -1.813 4.079 1.00 92.38 81 SER A C 1
ATOM 619 O O . SER A 1 81 ? -9.515 -1.010 3.844 1.00 92.38 81 SER A O 1
ATOM 621 N N . VAL A 1 82 ? -7.336 -1.460 4.165 1.00 92.56 82 VAL A N 1
ATOM 622 C CA . VAL A 1 82 ? -6.813 -0.141 3.782 1.00 92.56 82 VAL A CA 1
ATOM 623 C C . VAL A 1 82 ? -5.947 -0.257 2.537 1.00 92.56 82 VAL A C 1
ATOM 625 O O . VAL A 1 82 ? -5.362 -1.313 2.290 1.00 92.56 82 VAL A O 1
ATOM 628 N N . VAL A 1 83 ? -5.865 0.814 1.756 1.00 94.19 83 VAL A N 1
ATOM 629 C CA . VAL A 1 83 ? -5.007 0.900 0.576 1.00 94.19 83 VAL A CA 1
ATOM 630 C C . VAL A 1 83 ? -3.681 1.535 0.977 1.00 94.19 83 VAL A C 1
ATOM 632 O O . VAL A 1 83 ? -3.641 2.637 1.516 1.00 94.19 83 VAL A O 1
ATOM 635 N N . LEU A 1 84 ? -2.593 0.812 0.728 1.00 93.50 84 LEU A N 1
ATOM 636 C CA . LEU A 1 84 ? -1.220 1.280 0.888 1.00 93.50 84 LEU A CA 1
ATOM 637 C C . LEU A 1 84 ? -0.486 1.174 -0.448 1.00 93.50 84 LEU A C 1
ATOM 639 O O . LEU A 1 84 ? -0.897 0.432 -1.335 1.00 93.50 84 LEU A O 1
ATOM 643 N N . TYR A 1 85 ? 0.640 1.858 -0.582 1.00 94.69 85 TYR A N 1
ATOM 644 C CA . TYR A 1 85 ? 1.355 1.981 -1.843 1.00 94.69 85 TYR A CA 1
ATOM 645 C C . TYR A 1 85 ? 2.740 1.351 -1.786 1.00 94.69 85 TYR A C 1
ATOM 647 O O . TYR A 1 85 ? 3.508 1.563 -0.848 1.00 94.69 85 TYR A O 1
ATOM 655 N N . HIS A 1 86 ? 3.080 0.601 -2.831 1.00 95.12 86 HIS A N 1
ATOM 656 C CA . HIS A 1 86 ? 4.422 0.094 -3.081 1.00 95.12 86 HIS A CA 1
ATOM 657 C C . HIS A 1 86 ? 4.998 0.738 -4.342 1.00 95.12 86 HIS A C 1
ATOM 659 O O . HIS A 1 86 ? 4.460 0.573 -5.437 1.00 95.12 86 HIS A O 1
ATOM 665 N N . TYR A 1 87 ? 6.120 1.439 -4.206 1.00 94.94 87 TYR A N 1
ATOM 666 C CA . TYR A 1 87 ? 6.785 2.080 -5.338 1.00 94.94 87 TYR A CA 1
ATOM 667 C C . TYR A 1 87 ? 7.806 1.140 -5.963 1.00 94.94 87 TYR A C 1
ATOM 669 O O . TYR A 1 87 ? 8.725 0.666 -5.296 1.00 94.94 87 TYR A O 1
ATOM 677 N N . THR A 1 88 ? 7.659 0.898 -7.262 1.00 95.44 88 THR A N 1
ATOM 678 C CA . THR A 1 88 ? 8.497 -0.034 -8.017 1.00 95.44 88 THR A CA 1
ATOM 679 C C . THR A 1 88 ? 8.713 0.445 -9.456 1.00 95.44 88 THR A C 1
ATOM 681 O O . THR A 1 88 ? 8.496 1.611 -9.784 1.00 95.44 88 THR A O 1
ATOM 684 N N . SER A 1 89 ? 9.200 -0.449 -10.313 1.00 96.25 89 SER A N 1
ATOM 685 C CA . SER A 1 89 ? 9.389 -0.243 -11.745 1.00 96.25 89 SER A CA 1
ATOM 686 C C . SER A 1 89 ? 8.319 -0.967 -12.564 1.00 96.25 89 SER A C 1
ATOM 688 O O . SER A 1 89 ? 7.982 -2.120 -12.284 1.00 96.25 89 SER A O 1
ATOM 690 N N . SER A 1 90 ? 7.874 -0.342 -13.656 1.00 97.06 90 SER A N 1
ATOM 691 C CA . SER A 1 90 ? 6.976 -0.962 -14.632 1.00 97.06 90 SER A CA 1
ATOM 692 C C . SER A 1 90 ? 7.547 -2.244 -15.260 1.00 97.06 90 SER A C 1
ATOM 694 O O . SER A 1 90 ? 6.792 -3.143 -15.627 1.00 97.06 90 SER A O 1
ATOM 696 N N . ALA A 1 91 ? 8.876 -2.392 -15.307 1.00 95.38 91 ALA A N 1
ATOM 697 C CA . ALA A 1 91 ? 9.541 -3.598 -15.800 1.00 95.38 91 ALA A CA 1
ATOM 698 C C . ALA A 1 91 ? 9.319 -4.825 -14.894 1.00 95.38 91 ALA A C 1
ATOM 700 O O . ALA A 1 91 ? 9.527 -5.954 -15.334 1.00 95.38 91 ALA A O 1
ATOM 701 N N . GLN A 1 92 ? 8.909 -4.621 -13.637 1.00 94.81 92 GLN A N 1
ATOM 702 C CA . GLN A 1 92 ? 8.642 -5.693 -12.674 1.00 94.81 92 GLN A CA 1
ATOM 703 C C . GLN A 1 92 ? 7.175 -6.149 -12.679 1.00 94.81 92 GLN A C 1
ATOM 705 O O . GLN A 1 92 ? 6.869 -7.208 -12.134 1.00 94.81 92 GLN A O 1
ATOM 710 N N . LEU A 1 93 ? 6.261 -5.402 -13.312 1.00 94.69 93 LEU A N 1
ATOM 711 C CA . LEU A 1 93 ? 4.815 -5.652 -13.221 1.00 94.69 93 LEU A CA 1
ATOM 712 C C . LEU A 1 93 ? 4.418 -7.060 -13.671 1.00 94.69 93 LEU A C 1
ATOM 714 O O . LEU A 1 93 ? 3.584 -7.693 -13.032 1.00 94.69 93 LEU A O 1
ATOM 718 N N . ALA A 1 94 ? 5.032 -7.584 -14.735 1.00 92.19 94 ALA A N 1
ATOM 719 C CA . ALA A 1 94 ? 4.728 -8.928 -15.222 1.00 92.19 94 ALA A CA 1
ATOM 720 C C . ALA A 1 94 ? 5.130 -10.027 -14.226 1.00 92.19 94 ALA A C 1
ATOM 722 O O . ALA A 1 94 ? 4.470 -11.064 -14.165 1.00 92.19 94 ALA A O 1
ATOM 723 N N . ASP A 1 95 ? 6.213 -9.831 -13.475 1.00 92.25 95 ASP A N 1
ATOM 724 C CA . ASP A 1 95 ? 6.676 -10.782 -12.461 1.00 92.25 95 ASP A CA 1
ATOM 725 C C . ASP A 1 95 ? 5.804 -10.671 -11.211 1.00 92.25 95 ASP A C 1
ATOM 727 O O . ASP A 1 95 ? 5.279 -11.680 -10.740 1.00 92.25 95 ASP A O 1
ATOM 731 N N . ILE A 1 96 ? 5.529 -9.439 -10.777 1.00 94.62 96 ILE A N 1
ATOM 732 C CA . ILE A 1 96 ? 4.610 -9.124 -9.678 1.00 94.62 96 ILE A CA 1
ATOM 733 C C . ILE A 1 96 ? 3.214 -9.706 -9.940 1.00 94.62 96 ILE A C 1
ATOM 735 O O . ILE A 1 96 ? 2.600 -10.268 -9.039 1.00 94.62 96 ILE A O 1
ATOM 739 N N . ALA A 1 97 ? 2.724 -9.664 -11.179 1.00 93.00 97 ALA A N 1
ATOM 740 C CA . ALA A 1 97 ? 1.443 -10.265 -11.537 1.00 93.00 97 ALA A CA 1
ATOM 741 C C . ALA A 1 97 ? 1.406 -11.789 -11.352 1.00 93.00 97 ALA A C 1
ATOM 743 O O . ALA A 1 97 ? 0.345 -12.352 -11.087 1.00 93.00 97 ALA A O 1
ATOM 744 N N . ARG A 1 98 ? 2.553 -12.468 -11.484 1.00 91.69 98 ARG A N 1
ATOM 745 C CA . ARG A 1 98 ? 2.649 -13.927 -11.337 1.00 91.69 98 ARG A CA 1
ATOM 746 C C . ARG A 1 98 ? 2.889 -14.354 -9.895 1.00 91.69 98 ARG A C 1
ATOM 748 O O . ARG A 1 98 ? 2.338 -15.368 -9.480 1.00 91.69 98 ARG A O 1
ATOM 755 N N . SER A 1 99 ? 3.725 -13.628 -9.155 1.00 92.62 99 SER A N 1
ATOM 756 C CA . SER A 1 99 ? 4.179 -14.035 -7.816 1.00 92.62 99 SER A CA 1
ATOM 757 C C . SER A 1 99 ? 3.664 -13.170 -6.669 1.00 92.62 99 SER A C 1
ATOM 759 O O . SER A 1 99 ? 3.922 -13.499 -5.516 1.00 92.62 99 SER A O 1
ATOM 761 N N . GLY A 1 100 ? 2.974 -12.067 -6.959 1.00 94.06 100 GLY A N 1
ATOM 762 C CA . GLY A 1 100 ? 2.756 -11.004 -5.983 1.00 94.06 100 GLY A CA 1
ATOM 763 C C . GLY A 1 100 ? 4.044 -10.235 -5.669 1.00 94.06 100 GLY A C 1
ATOM 764 O O . GLY A 1 100 ? 5.066 -10.394 -6.346 1.00 94.06 100 GLY A O 1
ATOM 765 N N . LEU A 1 101 ? 3.998 -9.406 -4.625 1.00 92.44 101 LEU A N 1
ATOM 766 C CA . LEU A 1 101 ? 5.184 -8.762 -4.059 1.00 92.44 101 LEU A CA 1
ATOM 767 C C . LEU A 1 101 ? 5.811 -9.705 -3.036 1.00 92.44 101 LEU A C 1
ATOM 769 O O . LEU A 1 101 ? 5.170 -10.099 -2.062 1.00 92.44 101 LEU A O 1
ATOM 773 N N . VAL A 1 102 ? 7.077 -10.044 -3.232 1.00 89.62 102 VAL A N 1
ATOM 774 C CA . VAL A 1 102 ? 7.843 -10.886 -2.312 1.00 89.62 102 VAL A CA 1
ATOM 775 C C . VAL A 1 102 ? 9.145 -10.167 -2.011 1.00 89.62 102 VAL A C 1
ATOM 777 O O . VAL A 1 102 ? 9.770 -9.627 -2.924 1.00 89.62 102 VAL A O 1
ATOM 780 N N . ALA A 1 103 ? 9.556 -10.150 -0.743 1.00 82.06 103 ALA A N 1
ATOM 781 C CA . ALA A 1 103 ? 10.851 -9.598 -0.373 1.00 82.06 103 ALA A CA 1
ATOM 782 C C . ALA A 1 103 ? 11.970 -10.328 -1.135 1.00 82.06 103 ALA A C 1
ATOM 784 O O . ALA A 1 103 ? 12.081 -11.557 -1.085 1.00 82.06 103 ALA A O 1
ATOM 785 N N . GLY A 1 104 ? 12.793 -9.576 -1.867 1.00 69.81 104 GLY A N 1
ATOM 786 C CA . GLY A 1 104 ? 13.953 -10.132 -2.548 1.00 69.81 104 GLY A CA 1
ATOM 787 C C . GLY A 1 104 ? 14.954 -10.663 -1.524 1.00 69.81 104 GLY A C 1
ATOM 788 O O . GLY A 1 104 ? 15.450 -9.906 -0.697 1.00 69.81 104 GLY A O 1
ATOM 789 N N . ILE A 1 105 ? 15.292 -11.955 -1.605 1.00 53.28 105 ILE A N 1
ATOM 790 C CA . ILE A 1 105 ? 16.214 -12.651 -0.678 1.00 53.28 105 ILE A CA 1
ATOM 791 C C . ILE A 1 105 ? 17.610 -11.989 -0.625 1.00 53.28 105 ILE A C 1
ATOM 793 O O . ILE A 1 105 ? 18.371 -12.219 0.309 1.00 53.28 105 ILE A O 1
ATOM 797 N N . SER A 1 106 ? 17.962 -11.167 -1.618 1.00 53.97 106 SER A N 1
ATOM 798 C CA . SER A 1 106 ? 19.266 -10.506 -1.733 1.00 53.97 106 SER A CA 1
ATOM 799 C C . SER A 1 106 ? 19.221 -8.978 -1.704 1.00 53.97 106 SER A C 1
ATOM 801 O O . SER A 1 106 ? 20.257 -8.361 -1.957 1.00 53.97 106 SER A O 1
ATOM 803 N N . ASP A 1 107 ? 18.064 -8.357 -1.461 1.00 58.97 107 ASP A N 1
ATOM 804 C CA . ASP A 1 107 ? 18.016 -6.898 -1.371 1.00 58.97 107 ASP A CA 1
ATOM 805 C C . ASP A 1 107 ? 18.538 -6.448 -0.011 1.00 58.97 107 ASP A C 1
ATOM 807 O O . ASP A 1 107 ? 18.084 -6.905 1.039 1.00 58.97 107 ASP A O 1
ATOM 811 N N . THR A 1 108 ? 19.515 -5.546 -0.037 1.00 63.91 108 THR A N 1
ATOM 812 C CA . THR A 1 108 ? 19.907 -4.793 1.146 1.00 63.91 108 THR A CA 1
ATOM 813 C C . THR A 1 108 ? 19.228 -3.432 1.124 1.00 63.91 108 THR A C 1
ATOM 815 O O . THR A 1 108 ? 19.142 -2.774 0.078 1.00 63.91 108 THR A O 1
ATOM 818 N N . ASN A 1 109 ? 18.713 -2.993 2.273 1.00 66.94 109 ASN A N 1
ATOM 819 C CA . ASN A 1 109 ? 18.134 -1.662 2.403 1.00 66.94 109 ASN A CA 1
ATOM 820 C C . ASN A 1 109 ? 19.225 -0.586 2.199 1.00 66.94 109 ASN A C 1
ATOM 822 O O . ASN A 1 109 ? 20.411 -0.870 2.002 1.00 66.94 109 ASN A O 1
ATOM 826 N N . ARG A 1 110 ? 18.850 0.698 2.228 1.00 64.12 110 ARG A N 1
ATOM 827 C CA . ARG A 1 110 ? 19.818 1.800 2.044 1.00 64.12 110 ARG A CA 1
ATOM 828 C C . ARG A 1 110 ? 20.945 1.811 3.097 1.00 64.12 110 ARG A C 1
ATOM 830 O O . ARG A 1 110 ? 21.993 2.389 2.820 1.00 64.12 110 ARG A O 1
ATOM 837 N N . ASN A 1 111 ? 20.728 1.165 4.245 1.00 66.19 111 ASN A N 1
ATOM 838 C CA . ASN A 1 111 ? 21.673 1.038 5.354 1.00 66.19 111 ASN A CA 1
ATOM 839 C C . ASN A 1 111 ? 22.560 -0.219 5.220 1.00 66.19 111 ASN A C 1
ATOM 841 O O . ASN A 1 111 ? 23.481 -0.409 6.010 1.00 66.19 111 ASN A O 1
ATOM 845 N N . GLY A 1 112 ? 22.343 -1.051 4.193 1.00 70.25 112 GLY A N 1
ATOM 846 C CA . GLY A 1 112 ? 23.093 -2.288 3.972 1.00 70.25 112 GLY A CA 1
ATOM 847 C C . GLY A 1 112 ? 22.567 -3.487 4.762 1.00 70.25 112 GLY A C 1
ATOM 848 O O . GLY A 1 112 ? 23.237 -4.517 4.797 1.00 70.25 112 GLY A O 1
ATOM 849 N N . GLU A 1 113 ? 21.395 -3.372 5.383 1.00 72.44 113 GLU A N 1
ATOM 850 C CA . GLU A 1 113 ? 20.770 -4.448 6.150 1.00 72.44 113 GLU A CA 1
ATOM 851 C C . GLU A 1 113 ? 19.912 -5.340 5.259 1.00 72.44 113 GLU A C 1
ATOM 853 O O . GLU A 1 113 ? 19.423 -4.895 4.221 1.00 72.44 113 GLU A O 1
ATOM 858 N N . GLU A 1 114 ? 19.704 -6.591 5.667 1.00 73.31 114 GLU A N 1
ATOM 859 C CA . GLU A 1 114 ? 18.822 -7.516 4.953 1.00 73.31 114 GLU A CA 1
ATOM 860 C C . GLU A 1 114 ? 17.395 -6.957 4.868 1.00 73.31 114 GLU A C 1
ATOM 862 O O . GLU A 1 114 ? 16.841 -6.458 5.851 1.00 73.31 114 GLU A O 1
ATOM 867 N N . CYS A 1 115 ? 16.798 -7.041 3.678 1.00 75.00 115 CYS A N 1
ATOM 868 C CA . CYS A 1 115 ? 15.418 -6.642 3.449 1.00 75.00 115 CYS A CA 1
ATOM 869 C C . CYS A 1 115 ? 14.476 -7.390 4.404 1.00 75.00 115 CYS A C 1
ATOM 871 O O . CYS A 1 115 ? 14.383 -8.618 4.375 1.00 75.00 115 CYS A O 1
ATOM 873 N N . GLN A 1 116 ? 13.767 -6.641 5.251 1.00 79.25 116 GLN A N 1
ATOM 874 C CA . GLN A 1 116 ? 12.871 -7.213 6.261 1.00 79.25 116 GLN A CA 1
ATOM 875 C C . GLN A 1 116 ? 11.501 -7.613 5.687 1.00 79.25 116 GLN A C 1
ATOM 877 O O . GLN A 1 116 ? 10.735 -8.313 6.352 1.00 79.25 116 GLN A O 1
ATOM 882 N N . GLY A 1 117 ? 11.177 -7.175 4.466 1.00 87.44 117 GLY A N 1
ATOM 883 C CA . GLY A 1 117 ? 9.880 -7.406 3.842 1.00 87.44 117 GLY A CA 1
ATOM 884 C C . GLY A 1 117 ? 9.610 -6.504 2.636 1.00 87.44 117 GLY A C 1
ATOM 885 O O . GLY A 1 117 ? 10.471 -5.786 2.139 1.00 87.44 117 GLY A O 1
ATOM 886 N N . VAL A 1 118 ? 8.369 -6.529 2.174 1.00 89.75 118 VAL A N 1
ATOM 887 C CA . VAL A 1 118 ? 7.793 -5.565 1.242 1.00 89.75 118 VAL A CA 1
ATOM 888 C C . VAL A 1 118 ? 7.408 -4.312 2.025 1.00 89.75 118 VAL A C 1
ATOM 890 O O . VAL A 1 118 ? 6.571 -4.368 2.926 1.00 89.75 118 VAL A O 1
ATOM 893 N N . TYR A 1 119 ? 8.011 -3.186 1.658 1.00 89.25 119 TYR A N 1
ATOM 894 C CA . TYR A 1 119 ? 7.706 -1.879 2.230 1.00 89.25 119 TYR A CA 1
ATOM 895 C C . TYR A 1 119 ? 6.503 -1.265 1.511 1.00 89.25 119 TYR A C 1
ATOM 897 O O . TYR A 1 119 ? 6.494 -1.162 0.279 1.00 89.25 119 TYR A O 1
ATOM 905 N N . LEU A 1 120 ? 5.509 -0.862 2.293 1.00 91.56 120 LEU A N 1
ATOM 906 C CA . LEU A 1 120 ? 4.296 -0.172 1.872 1.00 91.56 120 LEU A CA 1
ATOM 907 C C . LEU A 1 120 ? 4.227 1.184 2.579 1.00 91.56 120 LEU A C 1
ATOM 909 O O . LEU A 1 120 ? 4.720 1.314 3.696 1.00 91.56 120 LEU A O 1
ATOM 913 N N . THR A 1 121 ? 3.610 2.182 1.960 1.00 91.19 121 THR A N 1
ATOM 914 C CA . THR A 1 121 ? 3.447 3.522 2.541 1.00 91.19 121 THR A CA 1
ATOM 915 C C . THR A 1 121 ? 2.047 4.067 2.302 1.00 91.19 121 THR A C 1
ATOM 917 O O . THR A 1 121 ? 1.401 3.684 1.332 1.00 91.19 121 THR A O 1
ATOM 920 N N . THR A 1 122 ? 1.570 4.967 3.154 1.00 89.88 122 THR A N 1
ATOM 921 C CA . THR A 1 122 ? 0.350 5.747 2.873 1.00 89.88 122 THR A CA 1
ATOM 922 C C . THR A 1 122 ? 0.615 6.912 1.911 1.00 89.88 122 THR A C 1
ATOM 924 O O . THR A 1 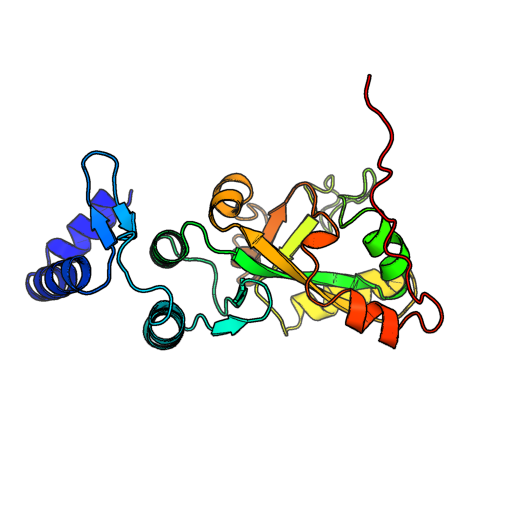122 ? -0.31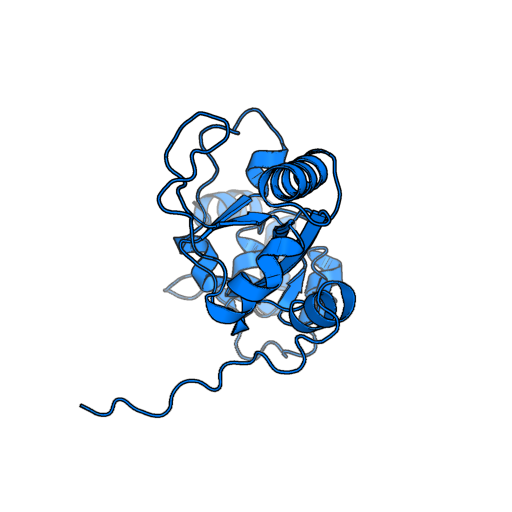3 7.492 1.366 1.00 89.88 122 THR A O 1
ATOM 927 N N . GLU A 1 123 ? 1.880 7.281 1.686 1.00 89.75 123 GLU A N 1
ATOM 928 C CA . GLU A 1 123 ? 2.255 8.443 0.874 1.00 89.75 123 GLU A CA 1
ATOM 929 C C . GLU A 1 123 ? 2.095 8.161 -0.634 1.00 89.75 123 GLU A C 1
ATOM 931 O O . GLU A 1 123 ? 2.789 7.318 -1.212 1.00 89.75 123 GLU A O 1
ATOM 936 N N . THR A 1 124 ? 1.209 8.905 -1.299 1.00 89.81 124 THR A N 1
ATOM 937 C CA . THR A 1 124 ? 0.986 8.852 -2.760 1.00 89.81 124 THR A CA 1
ATOM 938 C C . THR A 1 124 ? 1.850 9.827 -3.555 1.00 89.81 124 THR A C 1
ATOM 940 O O . THR A 1 124 ? 2.072 9.647 -4.753 1.00 89.81 124 THR A O 1
ATOM 943 N N . VAL A 1 125 ? 2.349 10.876 -2.901 1.00 88.94 125 VAL A N 1
ATOM 944 C CA . VAL A 1 125 ? 3.172 11.919 -3.514 1.00 88.94 125 VAL A CA 1
ATOM 945 C C . VAL A 1 125 ? 4.191 12.446 -2.516 1.00 88.94 125 VAL A C 1
ATOM 947 O O . VAL A 1 125 ? 3.862 12.695 -1.361 1.00 88.94 125 VAL A O 1
ATOM 950 N N . GLY A 1 126 ? 5.412 12.687 -2.988 1.00 88.75 126 GLY A N 1
ATOM 951 C CA . GLY A 1 126 ? 6.451 13.334 -2.198 1.00 88.75 126 GLY A CA 1
ATOM 952 C C . GLY A 1 126 ? 7.865 12.860 -2.534 1.00 88.75 126 GLY A C 1
ATOM 953 O O . GLY A 1 126 ? 8.066 11.889 -3.271 1.00 88.75 126 GLY A O 1
ATOM 954 N N . PRO A 1 127 ? 8.890 13.568 -2.028 1.00 87.88 127 PRO A N 1
ATOM 955 C CA . PRO A 1 127 ? 10.273 13.366 -2.450 1.00 87.88 127 PRO A CA 1
ATOM 956 C C . PRO A 1 127 ? 10.799 11.970 -2.105 1.00 87.88 127 PRO A C 1
ATOM 958 O O . PRO A 1 127 ? 11.616 11.423 -2.848 1.00 87.88 127 PRO A O 1
ATOM 961 N N . THR A 1 128 ? 10.336 11.390 -0.995 1.00 85.94 128 THR A N 1
ATOM 962 C CA . THR A 1 128 ? 10.756 10.066 -0.531 1.00 85.94 128 THR A CA 1
ATOM 963 C C . THR A 1 128 ? 10.254 8.986 -1.481 1.00 85.94 128 THR A C 1
ATOM 965 O O . THR A 1 128 ? 11.052 8.218 -2.023 1.00 85.94 128 THR A O 1
ATOM 968 N N . VAL A 1 129 ? 8.948 8.956 -1.744 1.00 89.38 129 VAL A N 1
ATOM 969 C CA . VAL A 1 129 ? 8.332 7.944 -2.606 1.00 89.38 129 VAL A CA 1
ATOM 970 C C . VAL A 1 129 ? 8.740 8.079 -4.074 1.00 89.38 129 VAL A C 1
ATOM 972 O O . VAL A 1 129 ? 9.047 7.078 -4.728 1.00 89.38 129 VAL A O 1
ATOM 975 N N . GLU A 1 130 ? 8.892 9.311 -4.571 1.00 92.19 130 GLU A N 1
ATOM 976 C CA . GLU A 1 130 ? 9.442 9.566 -5.905 1.00 92.19 130 GLU A CA 1
ATOM 977 C C . GLU A 1 130 ? 10.870 9.024 -6.047 1.00 92.19 130 GLU A C 1
ATOM 979 O O . GLU A 1 130 ? 11.229 8.455 -7.083 1.00 92.19 130 GLU A O 1
ATOM 984 N N . LEU A 1 131 ? 11.702 9.186 -5.013 1.00 91.25 131 LEU A N 1
ATOM 985 C CA . LEU A 1 131 ? 13.067 8.669 -5.014 1.00 91.25 131 LEU A CA 1
ATOM 986 C C . LEU A 1 131 ? 13.085 7.136 -5.042 1.00 91.25 131 LEU A C 1
ATOM 988 O O . LEU A 1 131 ? 13.891 6.565 -5.782 1.00 91.25 131 LEU A O 1
ATOM 992 N N . TYR A 1 132 ? 12.203 6.476 -4.285 1.00 89.62 132 TYR A N 1
ATOM 993 C CA . TYR A 1 132 ? 12.068 5.017 -4.302 1.00 89.62 132 TYR A CA 1
ATOM 994 C C . TYR A 1 132 ? 11.673 4.501 -5.688 1.00 89.62 132 TYR A C 1
ATOM 996 O O . TYR A 1 132 ? 12.393 3.669 -6.247 1.00 89.62 132 TYR A O 1
ATOM 1004 N N . GLY A 1 133 ? 10.618 5.058 -6.291 1.00 92.69 133 GLY A N 1
ATOM 1005 C CA . GLY A 1 133 ? 10.187 4.684 -7.641 1.00 92.69 133 GLY A CA 1
ATOM 1006 C C . GLY A 1 133 ? 11.293 4.889 -8.681 1.00 92.69 133 GLY A C 1
ATOM 1007 O O . GLY A 1 133 ? 11.621 3.979 -9.444 1.00 92.69 133 GLY A O 1
ATOM 1008 N N . ARG A 1 134 ? 11.958 6.055 -8.677 1.00 94.94 134 ARG A N 1
ATOM 1009 C CA . ARG A 1 134 ? 13.075 6.335 -9.603 1.00 94.94 134 ARG A CA 1
ATOM 1010 C C . ARG A 1 134 ? 14.258 5.394 -9.389 1.00 94.94 134 ARG A C 1
ATOM 1012 O O . ARG A 1 134 ? 14.918 5.013 -10.356 1.00 94.94 134 ARG A O 1
ATOM 1019 N N . ARG A 1 135 ? 14.559 5.019 -8.142 1.00 92.06 135 ARG A N 1
ATOM 1020 C CA . ARG A 1 135 ? 15.625 4.056 -7.836 1.00 92.06 135 ARG A CA 1
ATOM 1021 C C . ARG A 1 135 ? 15.280 2.676 -8.389 1.00 92.06 135 ARG A C 1
ATOM 1023 O O . ARG A 1 135 ? 16.149 2.083 -9.027 1.00 92.06 135 ARG A O 1
ATOM 1030 N N . ALA A 1 136 ? 14.049 2.204 -8.198 1.00 91.69 136 ALA A N 1
ATOM 1031 C CA . ALA A 1 136 ? 13.583 0.939 -8.761 1.00 91.69 136 ALA A CA 1
ATOM 1032 C C . ALA A 1 136 ? 13.671 0.949 -10.296 1.00 91.69 136 ALA A C 1
ATOM 1034 O O . ALA A 1 136 ? 14.275 0.051 -10.880 1.00 91.69 136 ALA A O 1
ATOM 1035 N N . ALA A 1 137 ? 13.184 2.010 -10.947 1.00 95.06 137 ALA A N 1
ATOM 1036 C CA . ALA A 1 137 ? 13.281 2.180 -12.399 1.00 95.06 137 ALA A CA 1
ATOM 1037 C C . ALA A 1 137 ? 14.736 2.206 -12.899 1.00 95.06 137 ALA A C 1
ATOM 1039 O O . ALA A 1 137 ? 15.079 1.586 -13.902 1.00 95.06 137 ALA A O 1
ATOM 1040 N N . ARG A 1 138 ? 15.649 2.855 -12.167 1.00 94.62 138 ARG A N 1
ATOM 1041 C CA . ARG A 1 138 ? 17.079 2.861 -12.513 1.00 94.62 138 ARG A CA 1
ATOM 1042 C C . ARG A 1 138 ? 17.713 1.469 -12.433 1.00 94.62 138 ARG A C 1
ATOM 1044 O O . ARG A 1 138 ? 18.611 1.177 -13.216 1.00 94.62 138 ARG A O 1
ATOM 1051 N N . VAL A 1 139 ? 17.309 0.652 -11.460 1.00 92.88 139 VAL A N 1
ATOM 1052 C CA . VAL A 1 139 ? 17.887 -0.682 -11.221 1.00 92.88 139 VAL A CA 1
ATOM 1053 C C . VAL A 1 139 ? 17.310 -1.720 -12.183 1.00 92.88 139 VAL A C 1
ATOM 1055 O O . VAL A 1 139 ? 18.067 -2.492 -12.765 1.00 92.88 139 VAL A O 1
ATOM 1058 N N . HIS A 1 140 ? 15.991 -1.723 -12.373 1.00 93.25 140 HIS A N 1
ATOM 1059 C CA . HIS A 1 140 ? 15.280 -2.758 -13.130 1.00 93.25 140 HIS A CA 1
ATOM 1060 C C . HIS A 1 140 ? 14.907 -2.334 -14.562 1.00 93.25 140 HIS A C 1
ATOM 1062 O O . HIS A 1 140 ? 14.444 -3.163 -15.343 1.00 93.25 140 HIS A O 1
ATOM 1068 N N . GLY A 1 141 ? 15.124 -1.066 -14.929 1.00 95.62 141 GLY A N 1
ATOM 1069 C CA . GLY A 1 141 ? 14.635 -0.462 -16.172 1.00 95.62 141 GLY A CA 1
ATOM 1070 C C . GLY A 1 141 ? 13.194 0.043 -16.043 1.00 95.62 141 GLY A C 1
ATOM 1071 O O . GLY A 1 141 ? 12.639 0.056 -14.950 1.00 95.62 141 GLY A O 1
ATOM 1072 N N . GLY A 1 142 ? 12.575 0.442 -17.155 1.00 96.44 142 GLY A N 1
ATOM 1073 C CA . GLY A 1 142 ? 11.173 0.884 -17.186 1.00 96.44 142 GLY A CA 1
ATOM 1074 C C . GLY A 1 142 ? 10.917 2.257 -16.555 1.00 96.44 142 GLY A C 1
ATOM 1075 O O . GLY A 1 142 ? 11.832 3.064 -16.397 1.00 96.44 142 GLY A O 1
ATOM 1076 N N . GLU A 1 143 ? 9.653 2.500 -16.211 1.00 97.38 143 GLU A N 1
ATOM 1077 C CA . GLU A 1 143 ? 9.151 3.740 -15.610 1.00 97.38 143 GLU A CA 1
ATOM 1078 C C . GLU A 1 143 ? 8.843 3.524 -14.119 1.00 97.38 143 GLU A C 1
ATOM 1080 O O . GLU A 1 143 ? 8.482 2.409 -13.728 1.00 97.38 143 GLU A O 1
ATOM 1085 N N . PRO A 1 144 ? 8.983 4.551 -13.264 1.00 96.75 144 PRO A N 1
ATOM 1086 C CA . PRO A 1 144 ? 8.553 4.467 -11.873 1.00 96.75 144 PRO A CA 1
ATOM 1087 C C . PRO A 1 144 ? 7.024 4.350 -11.793 1.00 96.75 144 PRO A C 1
ATOM 1089 O O . PRO A 1 144 ? 6.313 5.122 -12.430 1.00 96.75 144 PRO A O 1
ATOM 1092 N N . VAL A 1 145 ? 6.522 3.414 -10.987 1.00 96.56 145 VAL A N 1
ATOM 1093 C CA . VAL A 1 145 ? 5.079 3.180 -10.795 1.00 96.56 145 VAL A CA 1
ATOM 1094 C C . VAL A 1 145 ? 4.745 2.981 -9.318 1.00 96.56 145 VAL A C 1
ATOM 1096 O O . VAL A 1 145 ? 5.572 2.477 -8.553 1.00 96.56 145 VAL A O 1
ATOM 1099 N N . ALA A 1 146 ? 3.525 3.354 -8.930 1.00 96.62 146 ALA A N 1
ATOM 1100 C CA . ALA A 1 146 ? 2.960 3.100 -7.609 1.00 96.62 146 ALA A CA 1
ATOM 1101 C C . ALA A 1 146 ? 1.902 1.991 -7.704 1.00 96.62 146 ALA A C 1
ATOM 1103 O O . ALA A 1 146 ? 0.893 2.134 -8.397 1.00 96.62 146 ALA A O 1
ATOM 1104 N N . LEU A 1 147 ? 2.138 0.877 -7.016 1.00 96.06 147 LEU A N 1
ATOM 1105 C CA . LEU A 1 147 ? 1.180 -0.216 -6.879 1.00 96.06 147 LEU A CA 1
ATOM 1106 C C . LEU A 1 147 ? 0.321 0.011 -5.641 1.00 96.06 147 LEU A C 1
ATOM 1108 O O . LEU A 1 147 ? 0.855 0.060 -4.535 1.00 96.06 147 LEU A O 1
ATOM 1112 N N . ALA A 1 148 ? -0.990 0.102 -5.832 1.00 95.88 148 ALA A N 1
ATOM 1113 C CA . ALA A 1 148 ? -1.962 0.148 -4.751 1.00 95.88 148 ALA A CA 1
ATOM 1114 C C . ALA A 1 148 ? -2.202 -1.266 -4.203 1.00 95.88 148 ALA A C 1
ATOM 1116 O O . ALA A 1 148 ? -2.420 -2.219 -4.957 1.00 95.88 148 ALA A O 1
ATOM 1117 N N . VAL A 1 149 ? -2.155 -1.406 -2.882 1.00 95.12 149 VAL A N 1
ATOM 1118 C CA . VAL A 1 149 ? -2.198 -2.674 -2.157 1.00 95.12 149 VAL A CA 1
ATOM 1119 C C . VAL A 1 149 ? -3.295 -2.628 -1.103 1.00 95.12 149 VAL A C 1
ATOM 1121 O O . VAL A 1 149 ? -3.193 -1.880 -0.135 1.00 95.12 149 VAL A O 1
ATOM 1124 N N . ALA A 1 150 ? -4.312 -3.473 -1.250 1.00 95.06 150 ALA A N 1
ATOM 1125 C CA . ALA A 1 150 ? -5.369 -3.647 -0.263 1.00 95.06 150 ALA A CA 1
ATOM 1126 C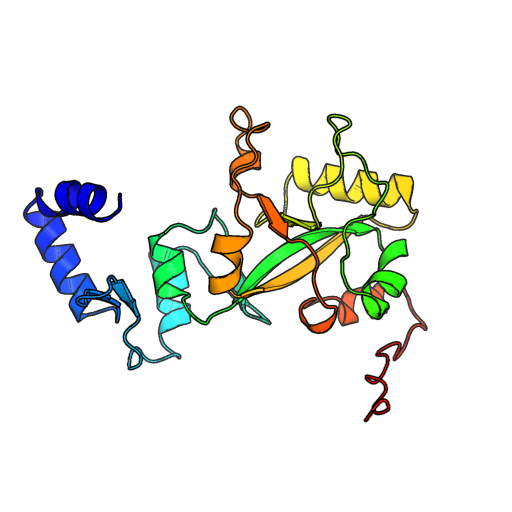 C . ALA A 1 150 ? -4.905 -4.579 0.866 1.00 95.06 150 ALA A C 1
ATOM 1128 O O . ALA A 1 150 ? -4.731 -5.786 0.668 1.00 95.06 150 ALA A O 1
ATOM 1129 N N . VAL A 1 151 ? -4.734 -4.026 2.065 1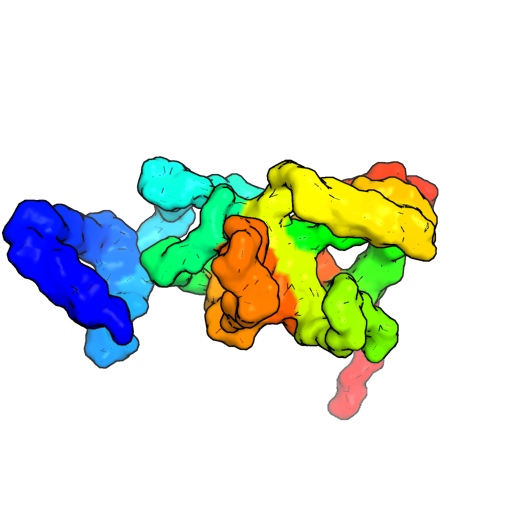.00 91.81 151 VAL A N 1
ATOM 1130 C CA . VAL A 1 151 ? -4.224 -4.733 3.240 1.00 91.81 151 VAL A CA 1
ATOM 1131 C C . VAL A 1 151 ? -5.286 -4.808 4.338 1.00 91.81 151 VAL A C 1
ATOM 1133 O O . VAL A 1 151 ? -5.758 -3.762 4.782 1.00 91.81 151 VAL A O 1
ATOM 1136 N N . PRO A 1 152 ? -5.635 -6.006 4.847 1.00 91.81 152 PRO A N 1
ATOM 1137 C CA . PRO A 1 152 ? -6.523 -6.125 5.998 1.00 91.81 152 PRO A CA 1
ATOM 1138 C C . PRO A 1 152 ? -5.949 -5.414 7.227 1.00 91.81 152 PRO A C 1
ATOM 1140 O O . PRO A 1 152 ? -4.814 -5.678 7.637 1.00 91.81 152 PRO A O 1
ATOM 1143 N N . VAL A 1 153 ? -6.749 -4.561 7.865 1.00 88.81 153 VAL A N 1
ATOM 1144 C CA . VAL A 1 153 ? -6.326 -3.773 9.036 1.00 88.81 153 VAL A CA 1
ATOM 1145 C C . VAL A 1 153 ? -5.908 -4.653 10.216 1.00 88.81 153 VAL A C 1
ATOM 1147 O O . VAL A 1 153 ? -4.964 -4.337 10.950 1.00 88.81 153 VAL A O 1
ATOM 1150 N N . ASP A 1 154 ? -6.547 -5.809 10.367 1.00 85.38 154 ASP A N 1
ATOM 1151 C CA . ASP A 1 154 ? -6.208 -6.777 11.412 1.00 85.38 154 ASP A CA 1
ATOM 1152 C C . ASP A 1 154 ? -4.794 -7.344 11.230 1.00 85.38 154 ASP A C 1
ATOM 1154 O O . ASP A 1 154 ? -4.090 -7.609 12.209 1.00 85.38 154 ASP A O 1
ATOM 1158 N N . ALA A 1 155 ? -4.341 -7.462 9.981 1.00 83.81 155 ALA A N 1
ATOM 1159 C CA . ALA A 1 155 ? -3.018 -7.966 9.660 1.00 83.81 155 ALA A CA 1
ATOM 1160 C C . ALA A 1 155 ? -1.922 -6.908 9.880 1.00 83.81 155 ALA A C 1
ATOM 1162 O O . ALA A 1 155 ? -0.817 -7.255 10.310 1.00 83.81 155 ALA A O 1
ATOM 1163 N N . LEU A 1 156 ? -2.246 -5.617 9.713 1.00 80.75 156 LEU A N 1
ATOM 1164 C CA . LEU A 1 156 ? -1.298 -4.518 9.916 1.00 80.75 156 LEU A CA 1
ATOM 1165 C C . LEU A 1 156 ? -0.686 -4.498 11.313 1.00 80.75 156 LEU A C 1
ATOM 1167 O O . LEU A 1 156 ? 0.508 -4.278 11.423 1.00 80.75 156 LEU A O 1
ATOM 1171 N N . GLY A 1 157 ? -1.419 -4.793 12.389 1.00 67.88 157 GLY A N 1
ATOM 1172 C CA . GLY A 1 157 ? -0.798 -4.780 13.728 1.00 67.88 157 GLY A CA 1
ATOM 1173 C C . GLY A 1 157 ? 0.165 -5.927 14.008 1.00 67.88 157 GLY A C 1
ATOM 1174 O O . GLY A 1 157 ? 0.842 -5.899 15.030 1.00 67.88 157 GLY A O 1
ATOM 1175 N N . THR A 1 158 ? 0.227 -6.928 13.129 1.00 63.44 158 THR A N 1
ATOM 1176 C CA . THR A 1 158 ? 1.258 -7.976 13.183 1.00 63.44 158 THR A CA 1
ATOM 1177 C C . THR A 1 158 ? 2.499 -7.563 12.387 1.00 63.44 158 THR A C 1
ATOM 1179 O O . THR A 1 158 ? 3.604 -8.023 12.670 1.00 63.44 158 THR A O 1
ATOM 1182 N N . TRP A 1 159 ? 2.308 -6.702 11.387 1.00 66.25 159 TRP A N 1
ATOM 1183 C CA . TRP A 1 159 ? 3.314 -6.278 10.411 1.00 66.25 159 TRP A CA 1
ATOM 1184 C C . TRP A 1 159 ? 3.877 -4.881 10.688 1.00 66.25 159 TRP A C 1
ATOM 1186 O O . TRP A 1 159 ? 4.928 -4.511 10.175 1.00 66.25 159 TRP A O 1
ATOM 1196 N N . TYR A 1 160 ? 3.209 -4.110 11.540 1.00 61.69 160 TYR A N 1
ATOM 1197 C CA . TYR A 1 160 ? 3.640 -2.786 11.932 1.00 61.69 160 TYR A CA 1
ATOM 1198 C C . TYR A 1 160 ? 4.844 -2.887 12.859 1.00 61.69 160 TYR A C 1
ATOM 1200 O O . TYR A 1 160 ? 4.766 -3.381 13.989 1.00 61.69 160 TYR A O 1
ATOM 1208 N N . ARG A 1 161 ? 5.962 -2.384 12.360 1.00 59.75 161 ARG A N 1
ATOM 1209 C CA . ARG A 1 161 ? 7.086 -1.952 13.171 1.00 59.75 161 ARG A CA 1
ATOM 1210 C C . ARG A 1 161 ? 7.346 -0.515 12.763 1.00 59.75 161 ARG A C 1
ATOM 1212 O O . ARG A 1 161 ? 7.585 -0.278 11.583 1.00 59.75 161 ARG A O 1
ATOM 1219 N N . GLU A 1 162 ? 7.275 0.415 13.715 1.00 56.06 162 GLU A N 1
ATOM 1220 C CA . GLU A 1 162 ? 7.953 1.701 13.539 1.00 56.06 162 GLU A CA 1
ATOM 1221 C C . GLU A 1 162 ? 9.392 1.376 13.151 1.00 56.06 162 GLU A C 1
ATOM 1223 O O . GLU A 1 162 ? 10.035 0.581 13.846 1.00 56.06 162 GLU A O 1
ATOM 1228 N N . ASP A 1 163 ? 9.855 1.904 12.018 1.00 56.88 163 ASP A N 1
ATOM 1229 C CA . ASP A 1 163 ? 11.235 1.710 11.599 1.00 56.88 163 ASP A CA 1
ATOM 1230 C C . ASP A 1 163 ? 12.139 2.345 12.672 1.00 56.88 163 ASP A C 1
ATOM 1232 O O . ASP A 1 163 ? 12.127 3.572 12.833 1.00 56.88 163 ASP A O 1
ATOM 1236 N N . PRO A 1 164 ? 12.881 1.541 13.460 1.00 54.44 164 PRO A N 1
ATOM 1237 C CA . PRO A 1 164 ? 13.700 2.072 14.542 1.00 54.44 164 PRO A CA 1
ATOM 1238 C C . PRO A 1 164 ? 14.817 2.987 14.024 1.00 54.44 164 PRO A C 1
ATOM 1240 O O . PRO A 1 164 ? 15.328 3.802 14.797 1.00 54.44 164 PRO A O 1
ATOM 1243 N N . ASP A 1 165 ? 15.169 2.881 12.739 1.00 56.88 165 ASP A N 1
ATOM 1244 C CA . ASP A 1 165 ? 16.229 3.662 12.106 1.00 56.88 165 ASP A CA 1
ATOM 1245 C C . ASP A 1 165 ? 15.764 5.044 11.627 1.00 56.88 165 ASP A C 1
ATOM 1247 O O . ASP A 1 165 ? 16.610 5.904 11.397 1.00 56.88 165 ASP A O 1
ATOM 1251 N N . ASP A 1 166 ? 14.452 5.278 11.517 1.00 59.56 166 ASP A N 1
ATOM 1252 C CA . ASP A 1 166 ? 13.869 6.506 10.950 1.00 59.56 166 ASP A CA 1
ATOM 1253 C C . ASP A 1 166 ? 13.164 7.387 11.996 1.00 59.56 166 ASP A C 1
ATOM 1255 O O . ASP A 1 166 ? 12.387 8.280 11.657 1.00 59.56 166 ASP A O 1
ATOM 1259 N N . SER A 1 167 ? 13.462 7.198 13.288 1.00 54.53 167 SER A N 1
ATOM 1260 C CA . SER A 1 167 ? 12.916 8.048 14.366 1.00 54.53 167 SER A CA 1
ATOM 1261 C C . SER A 1 167 ? 13.257 9.544 14.227 1.00 54.53 167 SER A C 1
ATOM 1263 O O . SER A 1 167 ? 12.637 10.385 14.882 1.00 54.53 167 SER A O 1
ATOM 1265 N N . ASP A 1 168 ? 14.233 9.889 13.382 1.00 55.22 168 ASP A N 1
ATOM 1266 C CA . ASP A 1 168 ? 14.669 11.252 13.085 1.00 55.22 168 ASP A CA 1
ATOM 1267 C C . ASP A 1 168 ? 14.056 11.849 11.806 1.00 55.22 168 ASP A C 1
ATOM 1269 O O . ASP A 1 168 ? 14.181 13.060 11.588 1.00 55.22 168 ASP A O 1
ATOM 1273 N N . ILE A 1 169 ? 13.357 11.058 10.983 1.00 55.56 169 ILE A N 1
ATOM 1274 C CA . ILE A 1 169 ? 12.699 11.541 9.768 1.00 55.56 169 ILE A CA 1
ATOM 1275 C C . ILE A 1 169 ? 11.192 11.308 9.805 1.00 55.56 169 ILE A C 1
ATOM 1277 O O . ILE A 1 169 ? 10.699 10.205 10.007 1.00 55.56 169 ILE A O 1
ATOM 1281 N N . ALA A 1 170 ? 10.433 12.374 9.532 1.00 56.50 170 ALA A N 1
ATOM 1282 C CA . ALA A 1 170 ? 8.971 12.357 9.576 1.00 56.50 170 ALA A CA 1
ATOM 1283 C C . ALA A 1 170 ? 8.347 11.255 8.697 1.00 56.50 170 ALA A C 1
ATOM 1285 O O . ALA A 1 170 ? 7.267 10.775 9.013 1.00 56.50 170 ALA A O 1
ATOM 1286 N N . SER A 1 171 ? 9.030 10.830 7.626 1.00 56.97 171 SER A N 1
ATOM 1287 C CA . SER A 1 171 ? 8.563 9.780 6.713 1.00 56.97 171 SER A CA 1
ATOM 1288 C C . SER A 1 171 ? 8.589 8.360 7.297 1.00 56.97 171 SER A C 1
ATOM 1290 O O . SER A 1 171 ? 7.891 7.497 6.768 1.00 56.97 171 SER A O 1
ATOM 1292 N N . GLY A 1 172 ? 9.359 8.098 8.362 1.00 58.41 172 GLY A N 1
ATOM 1293 C CA . GLY A 1 172 ? 9.436 6.770 8.991 1.00 58.41 172 GLY A CA 1
ATOM 1294 C C . GLY A 1 172 ? 8.101 6.295 9.567 1.00 58.41 172 GLY A C 1
ATOM 1295 O O . GLY A 1 172 ? 7.784 5.109 9.530 1.00 58.41 172 GLY A O 1
ATOM 1296 N N . SER A 1 173 ? 7.261 7.235 10.009 1.00 63.25 173 SER A N 1
ATOM 1297 C CA . SER A 1 173 ? 5.952 6.957 10.615 1.00 63.25 173 SER A CA 1
ATOM 1298 C C . SER A 1 173 ? 4.906 6.400 9.644 1.00 63.25 173 SER A C 1
ATOM 1300 O O . SER A 1 173 ? 3.852 5.953 10.090 1.00 63.25 173 SER A O 1
ATOM 1302 N N . TYR A 1 174 ? 5.166 6.439 8.336 1.00 70.75 174 TYR A N 1
ATOM 1303 C CA . TYR A 1 174 ? 4.189 6.092 7.297 1.00 70.75 174 TYR A CA 1
ATOM 1304 C C . TYR A 1 174 ? 4.454 4.737 6.642 1.00 70.75 174 TYR A C 1
ATOM 1306 O O . TYR A 1 174 ? 3.724 4.354 5.729 1.00 70.75 174 TYR A O 1
ATOM 1314 N N . GLN A 1 175 ? 5.496 4.016 7.067 1.00 80.06 175 GLN A N 1
ATOM 1315 C CA . GLN A 1 175 ? 5.893 2.766 6.430 1.00 80.06 175 GLN A CA 1
ATOM 1316 C C . GLN A 1 175 ? 5.375 1.534 7.170 1.00 80.06 175 GLN A C 1
ATOM 1318 O O . GLN A 1 175 ? 5.380 1.449 8.396 1.00 80.06 175 GLN A O 1
ATOM 1323 N N . TYR A 1 176 ? 4.966 0.544 6.386 1.00 86.06 176 TYR A N 1
ATOM 1324 C CA . TYR A 1 176 ? 4.518 -0.761 6.841 1.00 86.06 176 TYR A CA 1
ATOM 1325 C C . TYR A 1 176 ? 5.359 -1.828 6.152 1.00 86.06 176 TYR A C 1
ATOM 1327 O O . TYR A 1 176 ? 5.545 -1.782 4.937 1.00 86.06 176 TYR A O 1
ATOM 1335 N N . VAL A 1 177 ? 5.854 -2.806 6.911 1.00 85.94 177 VAL A N 1
ATOM 1336 C CA . VAL A 1 177 ? 6.696 -3.882 6.376 1.00 85.94 177 VAL A CA 1
ATOM 1337 C C . VAL A 1 177 ? 5.942 -5.198 6.467 1.00 85.94 177 VAL A C 1
ATOM 1339 O O . VAL A 1 177 ? 5.712 -5.723 7.552 1.00 85.94 177 VAL A O 1
ATOM 1342 N N . VAL A 1 178 ? 5.562 -5.752 5.320 1.00 87.25 178 VAL A N 1
ATOM 1343 C CA . VAL A 1 178 ? 4.853 -7.037 5.241 1.00 87.25 178 VAL A CA 1
ATOM 1344 C C . VAL A 1 178 ? 5.768 -8.101 4.636 1.00 87.25 178 VAL A C 1
ATOM 1346 O O . VAL A 1 178 ? 6.590 -7.778 3.789 1.00 87.25 178 VAL A O 1
ATOM 1349 N N . PRO A 1 179 ? 5.668 -9.386 5.009 1.00 85.94 179 PRO A N 1
ATOM 1350 C CA . PRO A 1 179 ? 6.557 -10.409 4.448 1.00 85.94 179 PRO A CA 1
ATOM 1351 C C . PRO A 1 179 ? 6.361 -10.602 2.932 1.00 85.94 179 PRO A C 1
ATOM 1353 O O . PRO A 1 179 ? 7.319 -10.838 2.195 1.00 85.94 179 PRO A O 1
ATOM 1356 N N . SER A 1 180 ? 5.113 -10.500 2.472 1.00 91.19 180 SER A N 1
ATOM 1357 C CA . SER A 1 180 ? 4.708 -10.658 1.075 1.00 91.19 180 SER A CA 1
ATOM 1358 C C . SER A 1 180 ? 3.289 -10.125 0.863 1.00 91.19 180 SER A C 1
ATOM 1360 O O . SER A 1 180 ? 2.510 -10.044 1.813 1.00 91.19 180 SER A O 1
ATOM 1362 N N . VAL A 1 181 ? 2.929 -9.843 -0.388 1.00 91.94 181 VAL A N 1
ATOM 1363 C CA . VAL A 1 181 ? 1.581 -9.451 -0.821 1.00 91.94 181 VAL A CA 1
ATOM 1364 C C . VAL A 1 181 ? 1.161 -10.328 -1.997 1.00 91.94 181 VAL A C 1
ATOM 1366 O O . VAL A 1 181 ? 1.795 -10.279 -3.049 1.00 91.94 181 VAL A O 1
ATOM 1369 N N . ASP A 1 182 ? 0.079 -11.099 -1.854 1.00 92.81 182 ASP A N 1
ATOM 1370 C CA . ASP A 1 182 ? -0.478 -11.860 -2.982 1.00 92.81 182 ASP A CA 1
ATOM 1371 C C . ASP A 1 182 ? -0.979 -10.924 -4.089 1.00 92.81 182 ASP A C 1
ATOM 1373 O O . ASP A 1 182 ? -1.585 -9.888 -3.814 1.00 92.81 182 ASP A O 1
ATOM 1377 N N . ALA A 1 183 ? -0.855 -11.348 -5.349 1.00 92.56 183 ALA A N 1
ATOM 1378 C CA . ALA A 1 183 ? -1.296 -10.560 -6.503 1.00 92.56 183 ALA A CA 1
ATOM 1379 C C . ALA A 1 183 ? -2.780 -10.138 -6.447 1.00 92.56 183 ALA A C 1
ATOM 1381 O O . ALA A 1 183 ? -3.136 -9.073 -6.936 1.00 92.56 183 ALA A O 1
ATOM 1382 N N . LYS A 1 184 ? -3.648 -10.930 -5.797 1.00 93.12 184 LYS A N 1
ATOM 1383 C CA . LYS A 1 184 ? -5.077 -10.607 -5.605 1.00 93.12 184 LYS A CA 1
ATOM 1384 C C . LYS A 1 184 ? -5.330 -9.358 -4.747 1.00 93.12 184 LYS A C 1
ATOM 1386 O O . LYS A 1 184 ? -6.455 -8.876 -4.719 1.00 93.12 184 LYS A O 1
ATOM 1391 N N . HIS A 1 185 ? -4.324 -8.898 -4.006 1.00 94.62 185 HIS A N 1
ATOM 1392 C CA . HIS A 1 185 ? -4.393 -7.701 -3.171 1.00 94.62 185 HIS A CA 1
ATOM 1393 C C . HIS A 1 185 ? -3.865 -6.451 -3.890 1.00 94.62 185 HIS A C 1
ATOM 1395 O O . HIS A 1 185 ? -3.881 -5.376 -3.303 1.00 94.62 185 HIS A O 1
ATOM 1401 N N . LEU A 1 186 ? -3.399 -6.570 -5.138 1.00 94.19 186 LEU A N 1
ATOM 1402 C CA . LEU A 1 186 ? -2.894 -5.450 -5.930 1.00 94.19 186 LEU A CA 1
ATOM 1403 C C . LEU A 1 186 ? -4.045 -4.833 -6.732 1.00 94.19 186 LEU A C 1
ATOM 1405 O O . LEU A 1 186 ? -4.513 -5.425 -7.703 1.00 94.19 186 LEU A O 1
ATOM 1409 N N . VAL A 1 187 ? -4.508 -3.660 -6.306 1.00 93.50 187 VAL A N 1
ATOM 1410 C CA . VAL A 1 187 ? -5.765 -3.048 -6.768 1.00 93.50 187 VAL A CA 1
ATOM 1411 C C . VAL A 1 187 ? -5.655 -2.563 -8.215 1.00 93.50 187 VAL A C 1
ATOM 1413 O O . VAL A 1 187 ? -6.462 -2.934 -9.060 1.00 93.50 187 VAL A O 1
ATOM 1416 N N . ASN A 1 188 ? -4.611 -1.796 -8.530 1.00 93.31 188 ASN A N 1
ATOM 1417 C CA . ASN A 1 188 ? -4.429 -1.152 -9.835 1.00 93.31 188 ASN A CA 1
ATOM 1418 C C . ASN A 1 188 ? -3.521 -1.941 -10.799 1.00 93.31 188 ASN A C 1
ATOM 1420 O O . ASN A 1 188 ? -3.073 -1.414 -11.817 1.00 93.31 188 ASN A O 1
ATOM 1424 N N . LEU A 1 189 ? -3.219 -3.210 -10.500 1.00 91.88 189 LEU A N 1
ATOM 1425 C CA . LEU A 1 189 ? -2.260 -3.990 -11.288 1.00 91.88 189 LEU A CA 1
ATOM 1426 C C . LEU A 1 189 ? -2.717 -4.196 -12.740 1.00 91.88 189 LEU A C 1
ATOM 1428 O O . LEU A 1 189 ? -1.903 -4.086 -13.655 1.00 91.88 189 LEU A O 1
ATOM 1432 N N . ASP A 1 190 ? -3.997 -4.500 -12.965 1.00 90.31 190 ASP A N 1
ATOM 1433 C CA . ASP A 1 190 ? -4.514 -4.762 -14.315 1.00 90.31 190 ASP A CA 1
ATOM 1434 C C . ASP A 1 190 ? -4.471 -3.495 -15.196 1.00 90.31 190 ASP A C 1
ATOM 1436 O O . ASP A 1 190 ? -4.145 -3.582 -16.383 1.00 90.31 190 ASP A O 1
ATOM 1440 N N . GLU A 1 191 ? -4.731 -2.319 -14.613 1.00 92.56 191 GLU A N 1
ATOM 1441 C CA . GLU A 1 191 ? -4.591 -1.016 -15.279 1.00 92.56 191 GLU A CA 1
ATOM 1442 C C . GLU A 1 191 ? -3.129 -0.748 -15.656 1.00 92.56 191 GLU A C 1
ATOM 1444 O O . GLU A 1 191 ? -2.821 -0.499 -16.824 1.00 92.56 191 GLU A O 1
ATOM 1449 N N . LEU A 1 192 ? -2.210 -0.909 -14.699 1.00 90.62 192 LEU A N 1
ATOM 1450 C CA . LEU A 1 192 ? -0.778 -0.711 -14.929 1.00 90.62 192 LEU A CA 1
ATOM 1451 C C . LEU A 1 192 ? -0.213 -1.691 -15.969 1.00 90.62 192 LEU A C 1
ATOM 1453 O O . LEU A 1 192 ? 0.620 -1.321 -16.796 1.00 90.62 192 LEU A O 1
ATOM 1457 N N . LEU A 1 193 ? -0.663 -2.949 -15.977 1.00 90.38 193 LEU A N 1
ATOM 1458 C CA . LEU A 1 193 ? -0.278 -3.919 -17.006 1.00 90.38 193 LEU A CA 1
ATOM 1459 C C . LEU A 1 193 ? -0.791 -3.513 -18.391 1.00 90.38 193 LEU A C 1
ATOM 1461 O O . LEU A 1 193 ? -0.070 -3.680 -19.378 1.00 90.38 193 LEU A O 1
ATOM 1465 N N . ALA A 1 194 ? -2.013 -2.987 -18.482 1.00 90.56 194 ALA A N 1
ATOM 1466 C CA . ALA A 1 194 ? -2.566 -2.506 -19.742 1.00 90.56 194 ALA A CA 1
ATOM 1467 C C . ALA A 1 194 ? -1.788 -1.296 -20.284 1.00 90.56 194 ALA A C 1
ATOM 1469 O O . ALA A 1 194 ? -1.554 -1.221 -21.493 1.00 90.56 194 ALA A O 1
ATOM 1470 N N . GLU A 1 195 ? -1.357 -0.394 -19.401 1.00 93.62 195 GLU A N 1
ATOM 1471 C CA . GLU A 1 195 ? -0.582 0.797 -19.753 1.00 93.62 195 GLU A CA 1
ATOM 1472 C C . GLU A 1 195 ? 0.860 0.458 -20.159 1.00 93.62 195 GLU A C 1
ATOM 1474 O O . GLU A 1 195 ? 1.311 0.827 -21.246 1.00 93.62 195 GLU A O 1
ATOM 1479 N N . PHE A 1 196 ? 1.587 -0.278 -19.315 1.00 92.00 196 PHE A N 1
ATOM 1480 C CA . PHE A 1 196 ? 3.037 -0.450 -19.458 1.00 92.00 196 PHE A CA 1
ATOM 1481 C C . PHE A 1 196 ? 3.459 -1.763 -20.118 1.00 92.00 196 PHE A C 1
ATOM 1483 O O . PHE A 1 196 ? 4.601 -1.895 -20.559 1.00 92.00 196 PHE A O 1
ATOM 1490 N N . CYS A 1 197 ? 2.562 -2.745 -20.203 1.00 87.31 197 CYS A N 1
ATOM 1491 C CA . CYS A 1 197 ? 2.823 -4.050 -20.807 1.00 87.31 197 CYS A CA 1
ATOM 1492 C C . CYS A 1 197 ? 1.782 -4.385 -21.896 1.00 87.31 197 CYS A C 1
ATOM 1494 O O . CYS A 1 197 ? 1.138 -5.442 -21.825 1.00 87.31 197 CYS A O 1
ATOM 1496 N N . PRO A 1 198 ? 1.598 -3.540 -22.931 1.00 77.81 198 PRO A N 1
ATOM 1497 C CA . PRO A 1 198 ? 0.589 -3.768 -23.961 1.00 77.81 198 PRO A CA 1
ATOM 1498 C C . PRO A 1 198 ? 0.868 -5.086 -24.700 1.00 77.81 198 PRO A C 1
ATOM 1500 O O . PRO A 1 198 ? 1.918 -5.274 -25.310 1.00 77.81 198 PRO A O 1
ATOM 1503 N N . GLY A 1 199 ? -0.077 -6.026 -24.622 1.00 75.88 199 GLY A N 1
ATOM 1504 C CA . GLY A 1 199 ? 0.071 -7.387 -25.159 1.00 75.88 199 GLY A CA 1
ATOM 1505 C C . GLY A 1 199 ? 0.231 -8.482 -24.100 1.00 75.88 199 GLY A C 1
ATOM 1506 O O . GLY A 1 199 ? 0.109 -9.656 -24.432 1.00 75.88 199 GLY A O 1
ATOM 1507 N N . SER A 1 200 ? 0.381 -8.120 -22.824 1.00 67.25 200 SER A N 1
ATOM 1508 C CA . SER A 1 200 ? 0.313 -9.047 -21.678 1.00 67.25 200 SER A CA 1
ATOM 1509 C C . SER A 1 200 ? -1.106 -9.553 -21.359 1.00 67.25 200 SER A C 1
ATOM 1511 O O . SER A 1 200 ? -1.328 -10.193 -20.330 1.00 67.25 200 SER A O 1
ATOM 1513 N N . GLY A 1 201 ? -2.074 -9.279 -22.245 1.00 55.22 201 GLY A N 1
ATOM 1514 C CA . GLY A 1 201 ? -3.492 -9.565 -22.063 1.00 55.22 201 GLY A CA 1
ATOM 1515 C C . GLY A 1 201 ? -3.743 -10.981 -21.546 1.00 55.22 201 GLY A C 1
ATOM 1516 O O . GLY A 1 201 ? -3.566 -11.954 -22.276 1.00 55.22 201 GLY A O 1
ATOM 1517 N N . ARG A 1 202 ? -4.217 -11.055 -20.294 1.00 56.56 202 ARG A N 1
ATOM 1518 C CA . ARG A 1 202 ? -4.583 -12.267 -19.537 1.00 56.56 202 ARG A CA 1
ATOM 1519 C C . ARG A 1 202 ? -3.424 -13.141 -19.045 1.00 56.56 202 ARG A C 1
ATOM 1521 O O . ARG A 1 202 ? -3.529 -14.362 -19.070 1.00 56.56 202 ARG A O 1
ATOM 1528 N N . LEU A 1 203 ? -2.384 -12.548 -18.462 1.00 56.47 203 LEU A N 1
ATOM 1529 C CA . LEU A 1 203 ? -1.483 -13.271 -17.549 1.00 56.47 203 LEU A CA 1
ATOM 1530 C C . LEU A 1 203 ? -2.084 -13.512 -16.146 1.00 56.47 203 LEU A C 1
ATOM 1532 O O . LEU A 1 203 ? -1.335 -13.743 -15.199 1.00 56.47 203 LEU A O 1
ATOM 1536 N N . ARG A 1 204 ? -3.418 -13.512 -15.976 1.00 57.00 204 ARG A N 1
ATOM 1537 C CA . ARG A 1 204 ? -3.998 -14.131 -14.776 1.00 57.00 204 ARG A CA 1
ATOM 1538 C C . ARG A 1 204 ? -3.778 -15.629 -14.917 1.00 57.00 204 ARG A C 1
ATOM 1540 O O . ARG A 1 204 ? -4.486 -16.301 -15.663 1.00 57.00 204 ARG A O 1
ATOM 1547 N N . VAL A 1 205 ? -2.740 -16.116 -14.244 1.00 55.41 205 VAL A N 1
ATOM 1548 C CA . VAL A 1 205 ? -2.529 -17.540 -14.014 1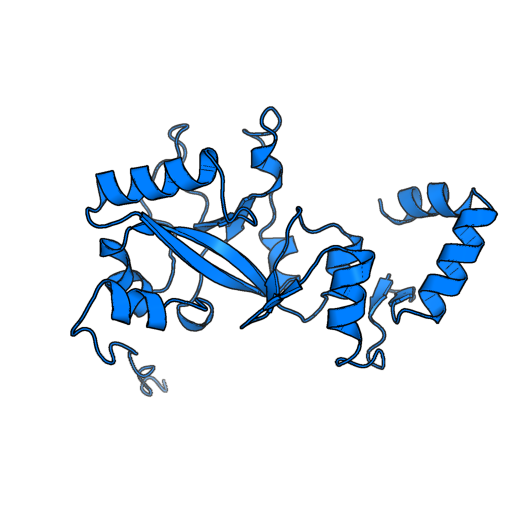.00 55.41 205 VAL A CA 1
ATOM 1549 C C . VAL A 1 205 ? -3.783 -18.011 -13.286 1.00 55.41 205 VAL A C 1
ATOM 1551 O O . VAL A 1 205 ? -3.991 -17.669 -12.123 1.00 55.41 205 VAL A O 1
ATOM 1554 N N . GLU A 1 206 ? -4.677 -18.703 -13.995 1.00 58.59 206 GLU A N 1
ATOM 1555 C CA . GLU A 1 206 ? -5.763 -19.424 -13.340 1.00 58.59 206 GLU A CA 1
ATOM 1556 C C . GLU A 1 206 ? -5.101 -20.296 -12.266 1.00 58.59 206 GLU A C 1
ATOM 1558 O O . GLU A 1 206 ? -4.142 -21.003 -12.597 1.00 58.59 206 GLU A O 1
ATOM 1563 N N . PRO A 1 207 ? -5.516 -20.207 -10.988 1.00 55.75 207 PRO A N 1
ATOM 1564 C CA . PRO A 1 207 ? -4.900 -21.000 -9.937 1.00 55.75 207 PRO A CA 1
ATOM 1565 C C . PRO A 1 207 ? -4.954 -22.455 -10.386 1.00 55.75 207 PRO A C 1
ATOM 1567 O O . PRO A 1 207 ? -6.039 -22.949 -10.701 1.00 55.75 207 PRO A O 1
ATOM 1570 N N . GLU A 1 208 ? -3.794 -23.111 -10.493 1.00 55.16 208 GLU A N 1
ATOM 1571 C CA . GLU A 1 208 ? -3.725 -24.499 -10.940 1.00 55.16 208 GLU A CA 1
ATOM 1572 C C . GLU A 1 208 ? -4.626 -25.341 -10.033 1.00 55.16 208 GLU A C 1
ATOM 1574 O O . GLU A 1 208 ? -4.300 -25.668 -8.891 1.00 55.16 208 GLU A O 1
ATOM 1579 N N . SER A 1 209 ? -5.815 -25.652 -10.541 1.00 52.88 209 SER A N 1
ATOM 1580 C CA . SER A 1 209 ? -6.809 -26.499 -9.899 1.00 52.88 209 SER A CA 1
ATOM 1581 C C . SER A 1 209 ? -6.320 -27.947 -9.940 1.00 52.88 209 SER A C 1
ATOM 1583 O O . SER A 1 209 ? -6.813 -28.771 -10.701 1.00 52.88 209 SER A O 1
ATOM 1585 N N . GLY A 1 210 ? -5.272 -28.275 -9.183 1.00 57.28 210 GLY A N 1
ATOM 1586 C CA . GLY A 1 210 ? -4.610 -29.547 -9.439 1.00 57.28 210 GLY A CA 1
ATOM 1587 C C . GLY A 1 210 ? -3.469 -29.935 -8.526 1.00 57.28 210 GLY A C 1
ATOM 1588 O O . GLY A 1 210 ? -2.419 -30.312 -9.024 1.00 57.28 210 GLY A O 1
ATOM 1589 N N . LEU A 1 211 ? -3.688 -29.970 -7.212 1.00 48.06 211 LEU A N 1
ATOM 1590 C CA . LEU A 1 211 ? -3.008 -30.964 -6.375 1.00 48.06 211 LEU A CA 1
ATOM 1591 C C . LEU A 1 211 ? -3.876 -31.320 -5.165 1.00 48.06 211 LEU A C 1
ATOM 1593 O O . LEU A 1 211 ? -3.622 -30.928 -4.030 1.00 48.06 211 LEU A O 1
ATOM 1597 N N . GLN A 1 212 ? -4.923 -32.106 -5.430 1.00 47.56 212 GLN A N 1
ATOM 1598 C CA . GLN A 1 212 ? -5.429 -33.025 -4.415 1.00 47.56 212 GLN A CA 1
ATOM 1599 C C . GLN A 1 212 ? -4.341 -34.086 -4.193 1.00 47.56 212 GLN A C 1
ATOM 1601 O O . GLN A 1 212 ? -3.969 -34.793 -5.131 1.00 47.56 212 GLN A O 1
ATOM 1606 N N . ARG A 1 213 ? -3.792 -34.138 -2.977 1.00 57.28 213 ARG A N 1
ATOM 1607 C CA . ARG A 1 213 ? -3.046 -35.296 -2.474 1.00 57.28 213 ARG A CA 1
ATOM 1608 C C . ARG A 1 213 ? -3.982 -36.190 -1.682 1.00 57.28 213 ARG A C 1
ATOM 1610 O O . ARG A 1 213 ? -4.838 -35.624 -0.968 1.00 57.28 213 ARG A O 1
#

Radius of gyration: 20.05 Å; chains: 1; bounding box: 48×53×59 Å

Sequence (213 aa):
MLKNVLNNILSSPTLAQSVEDWVEGEGIYDDASGWRRDPDFASDELPTYLSEIAGIEAEEGGFELSEPLSEHARLLLAGCSVVLYHYTSSAQLADIARSGLVAGISDTNRNGEECQGVYLTTETVGPTVELYGRRAARVHGGEPVALAVAVPVDALGTWYREDPDDSDIASGSYQYVVPSVDAKHLVNLDELLAEFCPGSGRLRVEPESGLQR